Protein AF-A0AAN7SLJ2-F1 (afdb_monomer_lite)

Organism: NCBI:txid1421715

Secondary structure (DSSP, 8-state):
------PPPPPPPHHHHHHHHHHIIIIIHHHHS-----HHHHHHHHHHHHHHHHHHHHH-SS----HHHHHHHHHHHHHHHHHHHHHHHHHHT--SSPPP-----HHHHHHHHHTHHHHPPP--SS-S--------------------------------------------------------------------------------------------------------

InterPro domains:
  IPR028002 Myb/SANT-like DNA-binding domain 5 [PF13873] (8-85)

pLDDT: mean 70.92, std 23.37, range [34.09, 98.06]

Radius of gyration: 39.33 Å; chains: 1; bounding box: 85×56×139 Å

Sequence (232 aa):
MMENSKIREKNFSENEKNVLFDLVTSKYSDIIDNKKTDGVTLAKKKLAWEEIAVNFNCQNQNGNHSAKQLHDLYDNLKRTARVNLQCDKKNAYKTGGGTFIKKSTPLDQKIVTTLKPQFTPLPNRYDSSTSYIDPQPSCSSKHTPTACNMVTNTVLTYDVVPSGDLQLVTPDSPLFTEDFPEFVETEVEEVISANTDISELSQSQPGAKGMKRKIVGSNSQPAKKTVRANLQ

Structure (mmCIF, N/CA/C/O backbone):
data_AF-A0AAN7SLJ2-F1
#
_entry.id   AF-A0AAN7SLJ2-F1
#
loop_
_atom_site.group_PDB
_atom_site.id
_atom_site.type_symbol
_atom_site.label_atom_id
_atom_site.label_alt_id
_atom_site.label_comp_id
_atom_site.label_asym_id
_atom_site.label_entity_id
_atom_site.label_seq_id
_atom_site.pdbx_PDB_ins_code
_atom_site.Cartn_x
_atom_site.Cartn_y
_atom_site.Cartn_z
_atom_site.occupancy
_atom_site.B_iso_or_equiv
_atom_site.auth_seq_id
_atom_site.auth_comp_id
_atom_site.auth_asym_id
_atom_site.auth_atom_id
_atom_site.pdbx_PDB_model_num
ATOM 1 N N . MET A 1 1 ? -6.959 36.826 12.635 1.00 55.97 1 MET A N 1
ATOM 2 C CA . MET A 1 1 ? -6.785 35.689 11.710 1.00 55.97 1 MET A CA 1
ATOM 3 C C . MET A 1 1 ? -5.703 34.808 12.307 1.00 55.97 1 MET A C 1
ATOM 5 O O . MET A 1 1 ? -4.591 35.290 12.460 1.00 55.97 1 MET A O 1
ATOM 9 N N . MET A 1 2 ? -6.043 33.606 12.774 1.00 63.66 2 MET A N 1
ATOM 10 C CA . MET A 1 2 ? -5.047 32.663 13.294 1.00 63.66 2 MET A CA 1
ATOM 11 C C . MET A 1 2 ? -4.389 31.989 12.087 1.00 63.66 2 MET A C 1
ATOM 13 O O . MET A 1 2 ? -5.083 31.373 11.280 1.00 63.66 2 MET A O 1
ATOM 17 N N . GLU A 1 3 ? -3.076 32.128 11.930 1.00 64.44 3 GLU A N 1
ATOM 18 C CA . GLU A 1 3 ? -2.339 31.363 10.928 1.00 64.44 3 GLU A CA 1
ATOM 19 C C . GLU A 1 3 ? -2.302 29.888 11.344 1.00 64.44 3 GLU A C 1
ATOM 21 O O . GLU A 1 3 ? -1.546 29.491 12.231 1.00 64.44 3 GLU A O 1
ATOM 26 N N . ASN A 1 4 ? -3.105 29.054 10.680 1.00 66.81 4 ASN A N 1
ATOM 27 C CA . ASN A 1 4 ? -2.980 27.601 10.756 1.00 66.81 4 ASN A CA 1
ATOM 28 C C . ASN A 1 4 ? -1.750 27.162 9.952 1.00 66.81 4 ASN A C 1
ATOM 30 O O . ASN A 1 4 ? -1.855 26.638 8.842 1.00 66.81 4 ASN A O 1
ATOM 34 N N . SER A 1 5 ? -0.562 27.379 10.514 1.00 65.56 5 SER A N 1
ATOM 35 C CA . SER A 1 5 ? 0.666 26.786 9.991 1.00 65.56 5 SER A CA 1
ATOM 36 C C . SER A 1 5 ? 0.575 25.267 10.141 1.00 65.56 5 SER A C 1
ATOM 38 O O . SER A 1 5 ? 0.757 24.721 11.228 1.00 65.56 5 SER A O 1
ATOM 40 N N . LYS A 1 6 ? 0.234 24.575 9.047 1.00 73.00 6 LYS A N 1
ATOM 41 C CA . LYS A 1 6 ? 0.091 23.116 9.012 1.00 73.00 6 LYS A CA 1
ATOM 42 C C . LYS A 1 6 ? 1.453 22.482 9.304 1.00 73.00 6 LYS A C 1
ATOM 44 O O . LYS A 1 6 ? 2.352 22.500 8.463 1.00 73.00 6 LYS A O 1
ATOM 49 N N . ILE A 1 7 ? 1.617 21.962 10.518 1.00 77.69 7 ILE A N 1
ATOM 50 C CA . ILE A 1 7 ? 2.836 21.269 10.937 1.00 77.69 7 ILE A CA 1
ATOM 51 C C . ILE A 1 7 ? 3.007 20.049 10.031 1.00 77.69 7 ILE A C 1
ATOM 53 O O . ILE A 1 7 ? 2.082 19.255 9.862 1.00 77.69 7 ILE A O 1
ATOM 57 N N . ARG A 1 8 ? 4.184 19.919 9.413 1.00 78.06 8 ARG A N 1
ATOM 58 C CA . ARG A 1 8 ? 4.499 18.750 8.589 1.00 78.06 8 ARG A CA 1
ATOM 59 C C . ARG A 1 8 ? 4.575 17.521 9.483 1.00 78.06 8 ARG A C 1
ATOM 61 O O . ARG A 1 8 ? 5.320 17.501 10.461 1.00 78.06 8 ARG A O 1
ATOM 68 N N . GLU A 1 9 ? 3.812 16.503 9.122 1.00 76.50 9 GLU A N 1
ATOM 69 C CA . GLU A 1 9 ? 3.859 15.208 9.785 1.00 76.50 9 GLU A CA 1
ATOM 70 C C . GLU A 1 9 ? 5.198 14.514 9.513 1.00 76.50 9 GLU A C 1
ATOM 72 O O . GLU A 1 9 ? 5.891 14.796 8.528 1.00 76.50 9 GLU A O 1
ATOM 77 N N . LYS A 1 10 ? 5.587 13.612 10.416 1.00 83.06 10 LYS A N 1
ATOM 78 C CA . LYS A 1 10 ? 6.818 12.835 10.261 1.00 83.06 10 LYS A CA 1
ATOM 79 C C . LYS A 1 10 ? 6.672 11.867 9.086 1.00 83.06 10 LYS A C 1
ATOM 81 O O . LYS A 1 10 ? 5.619 11.268 8.889 1.00 83.06 10 LYS A O 1
ATOM 86 N N . ASN A 1 11 ? 7.752 11.694 8.327 1.00 90.00 11 ASN A N 1
ATOM 87 C CA . ASN A 1 11 ? 7.799 10.696 7.262 1.00 90.00 11 ASN A CA 1
ATOM 88 C C . ASN A 1 11 ? 7.777 9.278 7.843 1.00 90.00 11 ASN A C 1
ATOM 90 O O . ASN A 1 11 ? 8.400 9.024 8.873 1.00 90.00 11 ASN A O 1
ATOM 94 N N . PHE A 1 12 ? 7.149 8.356 7.114 1.00 92.50 12 PHE A N 1
ATOM 95 C CA . PHE A 1 12 ? 7.149 6.937 7.455 1.00 92.50 12 PHE A CA 1
ATOM 96 C C . PHE A 1 12 ? 8.523 6.292 7.241 1.00 92.50 12 PHE A C 1
ATOM 98 O O . PHE A 1 12 ? 9.108 6.363 6.152 1.00 92.50 12 PHE A O 1
ATOM 105 N N . SER A 1 13 ? 8.994 5.605 8.273 1.00 93.56 13 SER A N 1
ATOM 106 C CA . SER A 1 13 ? 10.173 4.748 8.289 1.00 93.56 13 SER A CA 1
ATOM 107 C C . SER A 1 13 ? 9.994 3.512 7.402 1.00 93.56 13 SER A C 1
ATOM 109 O O . SER A 1 13 ? 8.883 3.060 7.123 1.00 93.56 13 SER A O 1
ATOM 111 N N . GLU A 1 14 ? 11.110 2.918 6.975 1.00 93.12 14 GLU A N 1
ATOM 112 C CA . GLU A 1 14 ? 11.125 1.642 6.248 1.00 93.12 14 GLU A CA 1
ATOM 113 C C . GLU A 1 14 ? 10.420 0.538 7.054 1.00 93.12 14 GLU A C 1
ATOM 115 O O . GLU A 1 14 ? 9.633 -0.231 6.506 1.00 93.12 14 GLU A O 1
ATOM 120 N N . ASN A 1 15 ? 10.652 0.483 8.371 1.00 93.50 15 ASN A N 1
ATOM 121 C CA . ASN A 1 15 ? 10.035 -0.525 9.234 1.00 93.50 15 ASN A CA 1
ATOM 122 C C . ASN A 1 15 ? 8.509 -0.359 9.297 1.00 93.50 15 ASN A C 1
ATOM 124 O O . ASN A 1 15 ? 7.778 -1.328 9.133 1.00 93.50 15 ASN A O 1
ATOM 128 N N . GLU A 1 16 ? 8.028 0.877 9.447 1.00 95.19 16 GLU A N 1
ATOM 129 C CA . GLU A 1 16 ? 6.594 1.196 9.460 1.00 95.19 16 GLU A CA 1
ATOM 130 C C . GLU A 1 16 ? 5.909 0.748 8.163 1.00 95.19 16 GLU A C 1
ATOM 132 O O . GLU A 1 16 ? 4.849 0.126 8.198 1.00 95.19 16 GLU A O 1
ATOM 137 N N . LYS A 1 17 ? 6.554 0.977 7.012 1.00 96.00 17 LYS A N 1
ATOM 138 C CA . LYS A 1 17 ? 6.053 0.516 5.709 1.00 96.00 17 LYS A CA 1
ATOM 139 C C . LYS A 1 17 ? 5.941 -1.009 5.634 1.00 96.00 17 LYS A C 1
ATOM 141 O O . LYS A 1 17 ? 4.949 -1.515 5.112 1.00 96.00 17 LYS A O 1
ATOM 146 N N . ASN A 1 18 ? 6.937 -1.733 6.151 1.00 96.12 18 ASN A N 1
ATOM 147 C CA . ASN A 1 18 ? 6.926 -3.199 6.180 1.00 96.12 18 ASN A CA 1
ATOM 148 C C . ASN A 1 18 ? 5.823 -3.735 7.102 1.00 96.12 18 ASN A C 1
ATOM 150 O O . ASN A 1 18 ? 5.050 -4.594 6.684 1.00 96.12 18 ASN A O 1
ATOM 154 N N . VAL A 1 19 ? 5.710 -3.192 8.318 1.00 95.81 19 VAL A N 1
ATOM 155 C CA . VAL A 1 19 ? 4.678 -3.583 9.291 1.00 95.81 19 VAL A CA 1
ATOM 156 C C . VAL A 1 19 ? 3.283 -3.354 8.719 1.00 95.81 19 VAL A C 1
ATOM 158 O O . VAL A 1 19 ? 2.449 -4.255 8.776 1.00 95.81 19 VAL A O 1
ATOM 161 N N . LEU A 1 20 ? 3.038 -2.189 8.108 1.00 96.69 20 LEU A N 1
ATOM 162 C CA . LEU A 1 20 ? 1.755 -1.904 7.471 1.00 96.69 20 LEU A CA 1
ATOM 163 C C . LEU A 1 20 ? 1.449 -2.918 6.363 1.00 96.69 20 LEU A C 1
ATOM 165 O O . LEU A 1 20 ? 0.356 -3.482 6.327 1.00 96.69 20 LEU A O 1
ATOM 169 N N . PHE A 1 21 ? 2.405 -3.159 5.464 1.00 97.12 21 PHE A N 1
ATOM 170 C CA . PHE A 1 21 ? 2.200 -4.075 4.346 1.00 97.12 21 PHE A CA 1
ATOM 171 C C . PHE A 1 21 ? 1.884 -5.504 4.816 1.00 97.12 21 PHE A C 1
ATOM 173 O O . PHE A 1 21 ? 0.981 -6.150 4.277 1.00 97.12 21 PHE A O 1
ATOM 180 N N . ASP A 1 22 ? 2.584 -5.977 5.845 1.00 96.06 22 ASP A N 1
ATOM 181 C CA . ASP A 1 22 ? 2.404 -7.321 6.393 1.00 96.06 22 ASP A CA 1
ATOM 182 C C . ASP A 1 22 ? 1.080 -7.464 7.134 1.00 96.06 22 ASP A C 1
ATOM 184 O O . ASP A 1 22 ? 0.385 -8.472 6.985 1.00 96.06 22 ASP A O 1
ATOM 188 N N . LEU A 1 23 ? 0.680 -6.437 7.878 1.00 96.19 23 LEU A N 1
ATOM 189 C CA . LEU A 1 23 ? -0.596 -6.405 8.577 1.00 96.19 23 LEU A CA 1
ATOM 190 C C . LEU A 1 23 ? -1.777 -6.439 7.596 1.00 96.19 23 LEU A C 1
ATOM 192 O O . LEU A 1 23 ? -2.705 -7.226 7.784 1.00 96.19 23 LEU A O 1
ATOM 196 N N . VAL A 1 24 ? -1.718 -5.652 6.516 1.00 96.62 24 VAL A N 1
ATOM 197 C CA . VAL A 1 24 ? -2.758 -5.653 5.473 1.00 96.62 24 VAL A CA 1
ATOM 198 C C . VAL A 1 24 ? -2.812 -7.005 4.763 1.00 96.62 24 VAL A C 1
ATOM 200 O O . VAL A 1 24 ? -3.883 -7.595 4.646 1.00 96.62 24 VAL A O 1
ATOM 203 N N . THR A 1 25 ? -1.662 -7.528 4.336 1.00 94.81 25 THR A N 1
ATOM 204 C CA . THR A 1 25 ? -1.588 -8.779 3.564 1.00 94.81 25 THR A CA 1
ATOM 205 C C . THR A 1 25 ? -2.018 -9.999 4.381 1.00 94.81 25 THR A C 1
ATOM 207 O O . THR A 1 25 ? -2.619 -10.916 3.834 1.00 94.81 25 THR A O 1
ATOM 210 N N . SER A 1 26 ? -1.711 -10.035 5.680 1.00 94.31 26 SER A N 1
ATOM 211 C CA . SER A 1 26 ? -1.980 -11.208 6.524 1.00 94.31 26 SER A CA 1
ATOM 212 C C . SER A 1 26 ? -3.434 -11.334 6.975 1.00 94.31 26 SER A C 1
ATOM 214 O O . SER A 1 26 ? -3.908 -12.454 7.149 1.00 94.31 26 SER A O 1
ATOM 216 N N . LYS A 1 27 ? -4.132 -10.212 7.196 1.00 94.50 27 LYS A N 1
ATOM 217 C CA . LYS A 1 27 ? -5.474 -10.211 7.804 1.00 94.50 27 LYS A CA 1
ATOM 218 C C . LYS A 1 27 ? -6.570 -9.608 6.932 1.00 94.50 27 LYS A C 1
ATOM 220 O O . LYS A 1 27 ? -7.723 -9.997 7.073 1.00 94.50 27 LYS A O 1
ATOM 225 N N . TYR A 1 28 ? -6.234 -8.655 6.064 1.00 95.56 28 TYR A N 1
ATOM 226 C CA . TYR A 1 28 ? -7.220 -7.782 5.420 1.00 95.56 28 TYR A CA 1
ATOM 227 C C . TYR A 1 28 ? -7.181 -7.823 3.884 1.00 95.56 28 TYR A C 1
ATOM 229 O O . TYR A 1 28 ? -7.907 -7.056 3.246 1.00 95.56 28 TYR A O 1
ATOM 237 N N . SER A 1 29 ? -6.389 -8.718 3.277 1.00 92.94 29 SER A N 1
ATOM 238 C CA . SER A 1 29 ? -6.203 -8.805 1.818 1.00 92.94 29 SER A CA 1
ATOM 239 C C . SER A 1 29 ? -7.528 -8.889 1.061 1.00 92.94 29 SER A C 1
ATOM 241 O O . SER A 1 29 ? -7.772 -8.109 0.145 1.00 92.94 29 SER A O 1
ATOM 243 N N . ASP A 1 30 ? -8.428 -9.771 1.496 1.00 92.62 30 ASP A N 1
ATOM 244 C CA . ASP A 1 30 ? -9.686 -10.052 0.796 1.00 92.62 30 ASP A CA 1
ATOM 245 C C . ASP A 1 30 ? -10.675 -8.882 0.835 1.00 92.62 30 ASP A C 1
ATOM 247 O O . ASP A 1 30 ? -11.535 -8.752 -0.037 1.00 92.62 30 ASP A O 1
ATOM 251 N N . ILE A 1 31 ? -10.568 -8.022 1.851 1.00 95.44 31 ILE A N 1
ATOM 252 C CA . ILE A 1 31 ? -11.465 -6.880 2.045 1.00 95.44 31 ILE A CA 1
ATOM 253 C C . ILE A 1 31 ? -10.913 -5.656 1.313 1.00 95.44 31 ILE 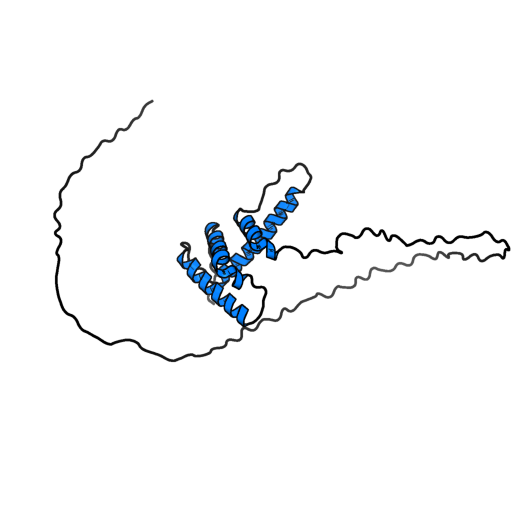A C 1
ATOM 255 O O . ILE A 1 31 ? -11.649 -4.994 0.575 1.00 95.44 31 ILE A O 1
ATOM 259 N N . ILE A 1 32 ? -9.624 -5.361 1.502 1.00 94.88 32 ILE A N 1
ATOM 260 C CA . ILE A 1 32 ? -8.976 -4.158 0.971 1.00 94.88 32 ILE A CA 1
ATOM 261 C C . ILE A 1 32 ? -8.774 -4.252 -0.541 1.00 94.88 32 ILE A C 1
ATOM 263 O O . ILE A 1 32 ? -9.113 -3.307 -1.256 1.00 94.88 32 ILE A O 1
ATOM 267 N N . ASP A 1 33 ? -8.308 -5.396 -1.044 1.00 90.88 33 ASP A N 1
ATOM 268 C CA . ASP A 1 33 ? -8.007 -5.569 -2.471 1.00 90.88 33 ASP A CA 1
ATOM 269 C C . ASP A 1 33 ? -9.234 -5.953 -3.310 1.00 90.88 33 ASP A C 1
ATOM 271 O O . ASP A 1 33 ? -9.151 -6.128 -4.531 1.00 90.88 33 ASP A O 1
ATOM 275 N N . ASN A 1 34 ? -10.404 -6.046 -2.680 1.00 92.69 34 ASN A N 1
ATOM 276 C CA . ASN A 1 34 ? -11.651 -6.275 -3.385 1.00 92.69 34 ASN A CA 1
ATOM 277 C C . ASN A 1 34 ? -11.931 -5.130 -4.371 1.00 92.69 34 ASN A C 1
ATOM 279 O O . ASN A 1 34 ? -11.987 -3.964 -3.987 1.00 92.69 34 ASN A O 1
ATOM 283 N N . LYS A 1 35 ? -12.176 -5.447 -5.643 1.00 90.25 35 LYS A N 1
ATOM 284 C CA . LYS A 1 35 ? -12.462 -4.448 -6.688 1.00 90.25 35 LYS A CA 1
ATOM 285 C C . LYS A 1 35 ? -13.910 -3.949 -6.700 1.00 90.25 35 LYS A C 1
ATOM 287 O O . LYS A 1 35 ? -14.216 -3.032 -7.454 1.00 90.25 35 LYS A O 1
ATOM 292 N N . LYS A 1 36 ? -14.797 -4.532 -5.887 1.00 92.75 36 LYS A N 1
ATOM 293 C CA . LYS A 1 36 ? -16.194 -4.091 -5.774 1.00 92.75 36 LYS A CA 1
ATOM 294 C C . LYS A 1 36 ? -16.295 -2.678 -5.188 1.00 92.75 36 LYS A C 1
ATOM 296 O O . LYS A 1 36 ? -15.504 -2.291 -4.319 1.00 92.75 36 LYS A O 1
ATOM 301 N N . THR A 1 37 ? -17.294 -1.944 -5.673 1.00 93.25 37 THR A N 1
ATOM 302 C CA . THR A 1 37 ? -17.594 -0.543 -5.329 1.00 93.25 37 THR A CA 1
ATOM 303 C C . THR A 1 37 ? -18.973 -0.380 -4.683 1.00 93.25 37 THR A C 1
ATOM 305 O O . THR A 1 37 ? -19.508 0.722 -4.632 1.00 93.25 37 THR A O 1
ATOM 308 N N . ASP A 1 38 ? -19.561 -1.464 -4.175 1.00 95.81 38 ASP A N 1
ATOM 309 C CA . ASP A 1 38 ? -20.869 -1.437 -3.515 1.00 95.81 38 ASP A CA 1
ATOM 310 C C . ASP A 1 38 ? -20.776 -0.677 -2.182 1.00 95.81 38 ASP A C 1
ATOM 312 O O . ASP A 1 38 ? -19.786 -0.833 -1.458 1.00 95.81 38 ASP A O 1
ATOM 316 N N . GLY A 1 39 ? -21.821 0.058 -1.787 1.00 96.25 39 GLY A N 1
ATOM 317 C CA . GLY A 1 39 ? -21.824 0.831 -0.532 1.00 96.25 39 GLY A CA 1
ATOM 318 C C . GLY A 1 39 ? -21.485 -0.009 0.708 1.00 96.25 39 GLY A C 1
ATOM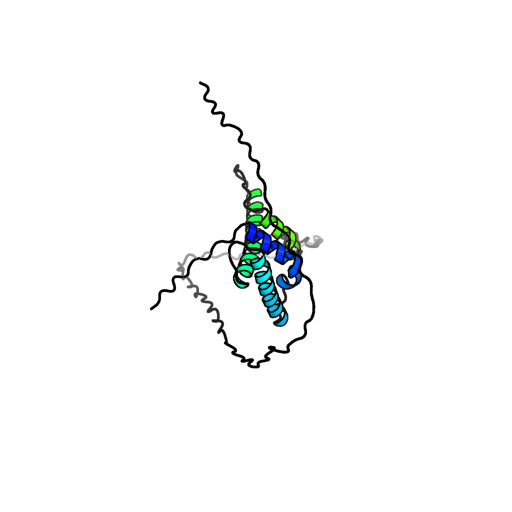 319 O O . GLY A 1 39 ? -20.689 0.404 1.550 1.00 96.25 39 GLY A O 1
ATOM 320 N N . VAL A 1 40 ? -21.976 -1.252 0.767 1.00 95.75 40 VAL A N 1
ATOM 321 C CA . VAL A 1 40 ? -21.640 -2.210 1.838 1.00 95.75 40 VAL A CA 1
ATOM 322 C C . VAL A 1 40 ? -20.151 -2.571 1.827 1.00 95.75 40 VAL A C 1
ATOM 324 O O . VAL A 1 40 ? -19.527 -2.676 2.881 1.00 95.75 40 VAL A O 1
ATOM 327 N N . THR A 1 41 ? -19.556 -2.766 0.647 1.00 95.81 41 THR A N 1
ATOM 328 C CA . THR A 1 41 ? -18.123 -3.083 0.533 1.00 95.81 41 THR A CA 1
ATOM 329 C C . THR A 1 41 ? -17.248 -1.889 0.890 1.00 95.81 41 THR A C 1
ATOM 331 O O . THR A 1 41 ? -16.214 -2.070 1.529 1.00 95.81 41 THR A O 1
ATOM 334 N N . LEU A 1 42 ? -17.684 -0.672 0.558 1.00 96.06 42 LEU A N 1
ATOM 335 C CA . LEU A 1 42 ? -16.987 0.552 0.928 1.00 96.06 42 LEU A CA 1
ATOM 336 C C . LEU A 1 42 ? -17.009 0.771 2.445 1.00 96.06 42 LEU A C 1
ATOM 338 O O . LEU A 1 42 ? -15.961 1.025 3.037 1.00 96.06 42 LEU A O 1
ATOM 342 N N . ALA A 1 43 ? -18.165 0.582 3.089 1.00 96.31 43 ALA A N 1
ATOM 343 C CA . ALA A 1 43 ? -18.280 0.647 4.545 1.00 96.31 43 ALA A CA 1
ATOM 344 C C . ALA A 1 43 ? -17.377 -0.391 5.234 1.00 96.31 43 ALA A C 1
ATOM 346 O O . ALA A 1 43 ? -16.650 -0.056 6.167 1.00 96.31 43 ALA A O 1
ATOM 347 N N . LYS A 1 44 ? -17.337 -1.631 4.724 1.00 96.56 44 LYS A N 1
ATOM 348 C CA . LYS A 1 44 ? -16.433 -2.679 5.231 1.00 96.56 44 LYS A CA 1
ATOM 349 C C . LYS A 1 44 ? -14.957 -2.315 5.078 1.00 96.56 44 LYS A C 1
ATOM 351 O O . LYS A 1 44 ? -14.188 -2.535 6.006 1.00 96.56 44 LYS A O 1
ATOM 356 N N . LYS A 1 45 ? -14.557 -1.740 3.939 1.00 96.88 45 LYS A N 1
ATOM 357 C CA . LYS A 1 45 ? -13.184 -1.250 3.732 1.00 96.88 45 LYS A CA 1
ATOM 358 C C . LYS A 1 45 ? -12.836 -0.132 4.708 1.00 96.88 45 LYS A C 1
ATOM 360 O O . LYS A 1 45 ? -11.749 -0.156 5.271 1.00 96.88 45 LYS A O 1
ATOM 365 N N . LYS A 1 46 ? -13.753 0.815 4.935 1.00 97.12 46 LYS A N 1
ATOM 366 C CA . LYS A 1 46 ? -13.563 1.893 5.915 1.00 97.12 46 LYS A CA 1
ATOM 367 C C . LYS A 1 46 ? -13.323 1.318 7.313 1.00 97.12 46 LYS A C 1
ATOM 369 O O . LYS A 1 46 ? -12.315 1.646 7.923 1.00 97.12 46 LYS A O 1
ATOM 374 N N . LEU A 1 47 ? -14.181 0.403 7.770 1.00 97.12 47 LEU A N 1
ATOM 375 C CA . LEU A 1 47 ? -14.018 -0.269 9.065 1.00 97.12 47 LEU A CA 1
ATOM 376 C C . LEU A 1 47 ? -12.698 -1.048 9.157 1.00 97.12 47 LEU A C 1
ATOM 378 O O . LEU A 1 47 ? -11.995 -0.935 10.155 1.00 97.12 47 LEU A O 1
ATOM 382 N N . ALA A 1 48 ? -12.322 -1.774 8.102 1.00 97.75 48 ALA A N 1
ATOM 383 C CA . ALA A 1 48 ? -11.049 -2.488 8.061 1.00 97.75 48 ALA A CA 1
ATOM 384 C C . ALA A 1 48 ? -9.852 -1.538 8.228 1.00 97.75 48 ALA A C 1
ATOM 386 O O . ALA A 1 48 ? -8.917 -1.860 8.955 1.00 97.75 48 ALA A O 1
ATOM 387 N N . TRP A 1 49 ? -9.881 -0.353 7.612 1.00 98.06 49 TRP A N 1
ATOM 388 C CA . TRP A 1 49 ? -8.822 0.643 7.789 1.00 98.06 49 TRP A CA 1
ATOM 389 C C . TRP A 1 49 ? -8.754 1.225 9.200 1.00 98.06 49 TRP A C 1
ATOM 391 O O . TRP A 1 49 ? -7.650 1.475 9.683 1.00 98.06 49 TRP A O 1
ATOM 401 N N . GLU A 1 50 ? -9.889 1.394 9.879 1.00 98.00 50 GLU A N 1
ATOM 402 C CA . GLU A 1 50 ? -9.901 1.796 11.291 1.00 98.00 50 GLU A CA 1
ATOM 403 C C . GLU A 1 50 ? -9.269 0.716 12.181 1.00 98.00 50 GLU A C 1
ATOM 405 O O . GLU A 1 50 ? -8.406 1.009 13.008 1.00 98.00 50 GLU A O 1
ATOM 410 N N . GLU A 1 51 ? -9.607 -0.559 11.967 1.00 97.56 51 GLU A N 1
ATOM 411 C CA . GLU A 1 51 ? -8.982 -1.662 12.706 1.00 97.56 51 GLU A CA 1
ATOM 412 C C . GLU A 1 51 ? -7.482 -1.789 12.411 1.00 97.56 51 GLU A C 1
ATOM 414 O O . GLU A 1 51 ? -6.680 -2.050 13.314 1.00 97.56 51 GLU A O 1
ATOM 419 N N . ILE A 1 52 ? -7.081 -1.593 11.152 1.00 97.62 52 ILE A N 1
ATOM 420 C CA . ILE A 1 52 ? -5.673 -1.535 10.752 1.00 97.62 52 ILE A CA 1
ATOM 421 C C . ILE A 1 52 ? -4.968 -0.416 11.517 1.00 97.62 52 ILE A C 1
ATOM 423 O O . ILE A 1 52 ? -3.896 -0.658 12.065 1.00 97.62 52 ILE A O 1
ATOM 427 N N . ALA A 1 53 ? -5.569 0.773 11.604 1.00 97.19 53 ALA A N 1
ATOM 428 C CA . ALA A 1 53 ? -4.994 1.900 12.326 1.00 97.19 53 ALA A CA 1
ATOM 429 C C . ALA A 1 53 ? -4.814 1.602 13.814 1.00 97.19 53 ALA A C 1
ATOM 431 O O . ALA A 1 53 ? -3.743 1.866 14.357 1.00 97.19 53 ALA A O 1
ATOM 432 N N . VAL A 1 54 ? -5.805 0.989 14.465 1.00 96.62 54 VAL A N 1
ATOM 433 C CA . VAL A 1 54 ? -5.689 0.570 15.869 1.00 96.62 54 VAL A CA 1
ATOM 434 C C . VAL A 1 54 ? -4.532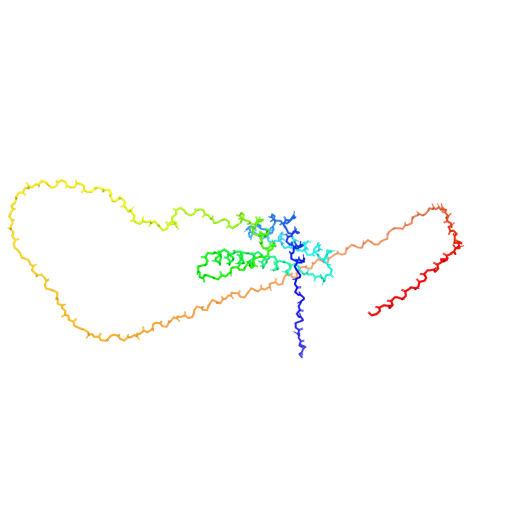 -0.414 16.043 1.00 96.62 54 VAL A C 1
ATOM 436 O O . VAL A 1 54 ? -3.623 -0.161 16.830 1.00 96.62 54 VAL A O 1
ATOM 439 N N . ASN A 1 55 ? -4.511 -1.501 15.267 1.00 95.88 55 ASN A N 1
ATOM 440 C CA . ASN A 1 55 ? -3.474 -2.527 15.388 1.00 95.88 55 ASN A CA 1
ATOM 441 C C . ASN A 1 55 ? -2.071 -1.990 15.063 1.00 95.88 55 ASN A C 1
ATOM 443 O O . ASN A 1 55 ? -1.104 -2.338 15.740 1.00 95.88 55 ASN A O 1
ATOM 447 N N . PHE A 1 56 ? -1.961 -1.140 14.041 1.00 96.62 56 PHE A N 1
ATOM 448 C CA . PHE A 1 56 ? -0.709 -0.508 13.646 1.00 96.62 56 PHE A CA 1
ATOM 449 C C . PHE A 1 56 ? -0.196 0.420 14.747 1.00 96.62 56 PHE A C 1
ATOM 451 O O . PHE A 1 56 ? 0.955 0.307 15.156 1.00 96.62 56 PHE A O 1
ATOM 458 N N . ASN A 1 57 ? -1.058 1.282 15.288 1.00 94.94 57 ASN A N 1
ATOM 459 C CA . ASN A 1 57 ? -0.692 2.222 16.345 1.00 94.94 57 ASN A CA 1
ATOM 460 C C . ASN A 1 57 ? -0.328 1.515 17.657 1.00 94.94 57 ASN A C 1
ATOM 462 O O . ASN A 1 57 ? 0.528 2.006 18.382 1.00 94.94 57 ASN A O 1
ATOM 466 N N . CYS A 1 58 ? -0.912 0.347 17.949 1.00 92.69 58 CYS A N 1
ATOM 467 C CA . CYS A 1 58 ? -0.495 -0.479 19.086 1.00 92.69 58 CYS A CA 1
ATOM 468 C C . CYS A 1 58 ? 0.927 -1.043 18.933 1.00 92.69 58 CYS A C 1
ATOM 470 O O . CYS A 1 58 ? 1.579 -1.330 19.935 1.00 92.69 58 CYS A O 1
ATOM 472 N N . GLN A 1 59 ? 1.398 -1.239 17.699 1.00 90.00 59 GLN A N 1
ATOM 473 C CA . GLN A 1 59 ? 2.746 -1.737 17.406 1.00 90.00 59 GLN A CA 1
ATOM 474 C C . GLN A 1 59 ? 3.747 -0.604 17.153 1.00 90.00 59 GLN A C 1
ATOM 476 O O . GLN A 1 59 ? 4.954 -0.809 17.303 1.00 90.00 59 GLN A O 1
ATOM 481 N N . ASN A 1 60 ? 3.265 0.576 16.755 1.00 89.12 60 ASN A N 1
ATOM 482 C CA . ASN A 1 60 ? 4.117 1.689 16.382 1.00 89.12 60 ASN A CA 1
ATOM 483 C C . ASN A 1 60 ? 4.660 2.433 17.606 1.00 89.12 60 ASN A C 1
ATOM 485 O O . ASN A 1 60 ? 3.946 2.723 18.560 1.00 89.12 60 ASN A O 1
ATOM 489 N N . GLN A 1 61 ? 5.938 2.799 17.544 1.00 84.56 61 GLN A N 1
ATOM 490 C CA . GLN A 1 61 ? 6.615 3.574 18.589 1.00 84.56 61 GLN A CA 1
ATOM 491 C C . GLN A 1 61 ? 6.725 5.061 18.227 1.00 84.56 61 GLN A C 1
ATOM 493 O O . GLN A 1 61 ? 7.031 5.893 19.080 1.00 84.56 61 GLN A O 1
ATOM 498 N N . ASN A 1 62 ? 6.477 5.410 16.963 1.00 83.81 62 ASN A N 1
ATOM 499 C CA . ASN A 1 62 ? 6.807 6.717 16.398 1.00 83.81 62 ASN A CA 1
ATOM 500 C C . ASN A 1 62 ? 5.633 7.710 16.392 1.00 83.81 62 ASN A C 1
ATOM 502 O O . ASN A 1 62 ? 5.801 8.858 15.964 1.00 83.81 62 ASN A O 1
ATOM 506 N N . GLY A 1 63 ? 4.482 7.292 16.921 1.00 85.44 63 GLY A N 1
ATOM 507 C CA . GLY A 1 63 ? 3.259 8.077 17.020 1.00 85.44 63 GLY A CA 1
ATOM 508 C C . GLY A 1 63 ? 2.056 7.364 16.409 1.00 85.44 63 GLY A C 1
ATOM 509 O O . GLY A 1 63 ? 2.165 6.283 15.826 1.00 85.44 63 GLY A O 1
ATOM 510 N N . ASN A 1 64 ? 0.897 7.996 16.563 1.00 91.19 64 ASN A N 1
ATOM 511 C CA . ASN A 1 64 ? -0.367 7.499 16.043 1.00 91.19 64 ASN A CA 1
ATOM 512 C C . ASN A 1 64 ? -0.596 8.011 14.621 1.00 91.19 64 ASN A C 1
ATOM 514 O O . ASN A 1 64 ? -0.404 9.194 14.339 1.00 91.19 64 ASN A O 1
ATOM 518 N N . HIS A 1 65 ? -1.079 7.124 13.761 1.00 93.50 65 HIS A N 1
ATOM 519 C CA . HIS A 1 65 ? -1.506 7.439 12.409 1.00 93.50 65 HIS A CA 1
ATOM 520 C C . HIS A 1 65 ? -3.002 7.182 12.243 1.00 93.50 65 HIS A C 1
ATOM 522 O O . HIS A 1 65 ? -3.555 6.223 12.786 1.00 93.50 65 HIS A O 1
ATOM 528 N N . SER A 1 66 ? -3.656 8.050 11.481 1.00 95.38 66 SER A N 1
ATOM 529 C CA . SER A 1 66 ? -5.046 7.908 11.066 1.00 95.38 66 SER A CA 1
ATOM 530 C C . SER A 1 66 ? -5.185 6.833 9.985 1.00 95.38 66 SER A C 1
ATOM 532 O O . SER A 1 66 ? -4.294 6.652 9.150 1.00 95.38 66 SER A O 1
ATOM 534 N N . ALA A 1 67 ? -6.351 6.185 9.942 1.00 97.12 67 ALA A N 1
ATOM 535 C CA . ALA A 1 67 ? -6.749 5.246 8.897 1.00 97.12 67 ALA A CA 1
ATOM 536 C C . ALA A 1 67 ? -6.495 5.788 7.479 1.00 97.12 67 ALA A C 1
ATOM 538 O O . ALA A 1 67 ? -5.956 5.078 6.630 1.00 97.12 67 ALA A O 1
ATOM 539 N N . LYS A 1 68 ? -6.788 7.075 7.241 1.00 95.88 68 LYS A N 1
ATOM 540 C CA . LYS A 1 68 ? -6.549 7.727 5.945 1.00 95.88 68 LYS A CA 1
ATOM 541 C C . LYS A 1 68 ? -5.064 7.760 5.571 1.00 95.88 68 LYS A C 1
ATOM 543 O O . LYS A 1 68 ? -4.711 7.429 4.447 1.00 95.88 68 LYS A O 1
ATOM 548 N N . GLN A 1 69 ? -4.187 8.106 6.515 1.00 95.25 69 GLN A N 1
ATOM 549 C CA . GLN A 1 69 ? -2.742 8.165 6.265 1.00 95.25 69 GLN A CA 1
ATOM 550 C C . GLN A 1 69 ? -2.175 6.785 5.923 1.00 95.25 69 GLN A C 1
ATOM 552 O O . GLN A 1 69 ? -1.331 6.664 5.037 1.00 95.25 69 GLN A O 1
ATOM 557 N N . LEU A 1 70 ? -2.643 5.741 6.614 1.00 96.88 70 LEU A N 1
ATOM 558 C CA . LEU A 1 70 ? -2.215 4.366 6.360 1.00 96.88 70 LEU A CA 1
ATOM 559 C C . LEU A 1 70 ? -2.740 3.848 5.019 1.00 96.88 70 LEU A C 1
ATOM 561 O O . LEU A 1 70 ? -1.994 3.202 4.283 1.00 96.88 70 LEU A O 1
ATOM 565 N N . HIS A 1 71 ? -3.981 4.181 4.667 1.00 96.94 71 HIS A N 1
ATOM 566 C CA . HIS A 1 71 ? -4.533 3.897 3.346 1.00 96.94 71 HIS A CA 1
ATOM 567 C C . HIS A 1 71 ? -3.692 4.545 2.237 1.00 96.94 71 HIS A C 1
ATOM 569 O O . HIS A 1 71 ? -3.217 3.857 1.330 1.00 96.94 71 HIS A O 1
ATOM 575 N N . ASP A 1 72 ? -3.427 5.849 2.351 1.00 96.38 72 ASP A N 1
ATOM 576 C CA . ASP A 1 72 ? -2.637 6.597 1.372 1.00 96.38 72 ASP A CA 1
ATOM 577 C C . ASP A 1 72 ? -1.204 6.050 1.273 1.00 96.38 72 ASP A C 1
ATOM 579 O O . ASP A 1 72 ? -0.651 5.913 0.177 1.00 96.38 72 ASP A O 1
ATOM 583 N N . LEU A 1 73 ? -0.599 5.677 2.407 1.00 96.38 73 LEU A N 1
ATOM 584 C CA . LEU A 1 73 ? 0.710 5.031 2.438 1.00 96.38 73 LEU A CA 1
ATOM 585 C C . LEU A 1 73 ? 0.695 3.696 1.687 1.00 96.38 73 LEU A C 1
ATOM 587 O O . LEU A 1 73 ? 1.584 3.449 0.873 1.00 96.38 73 LEU A O 1
ATOM 591 N N . TYR A 1 74 ? -0.305 2.849 1.925 1.00 97.31 74 TYR A N 1
ATOM 592 C CA . TYR A 1 74 ? -0.431 1.551 1.266 1.00 97.31 74 TYR A CA 1
ATOM 593 C C . TYR A 1 74 ? -0.613 1.687 -0.253 1.00 97.31 74 TYR A C 1
ATOM 595 O O . TYR A 1 74 ? 0.048 0.995 -1.036 1.00 97.31 74 TYR A O 1
ATOM 603 N N . ASP A 1 75 ? -1.444 2.626 -0.698 1.00 96.19 75 ASP A N 1
ATOM 604 C CA . ASP A 1 75 ? -1.618 2.920 -2.120 1.00 96.19 75 ASP A CA 1
ATOM 605 C C . ASP A 1 75 ? -0.336 3.453 -2.763 1.00 96.19 75 ASP A C 1
ATOM 607 O O . ASP A 1 75 ? 0.040 3.036 -3.869 1.00 96.19 75 ASP A O 1
ATOM 611 N N . ASN A 1 76 ? 0.384 4.317 -2.050 1.00 96.62 76 ASN A N 1
ATOM 612 C CA . ASN A 1 76 ? 1.686 4.808 -2.479 1.00 96.62 76 ASN A CA 1
ATOM 613 C C . ASN A 1 76 ? 2.733 3.695 -2.546 1.00 96.62 76 ASN A C 1
ATOM 615 O O . ASN A 1 76 ? 3.500 3.668 -3.509 1.00 96.62 76 ASN A O 1
ATOM 619 N N . LEU A 1 77 ? 2.741 2.745 -1.607 1.00 96.75 77 LEU A N 1
ATOM 620 C CA . 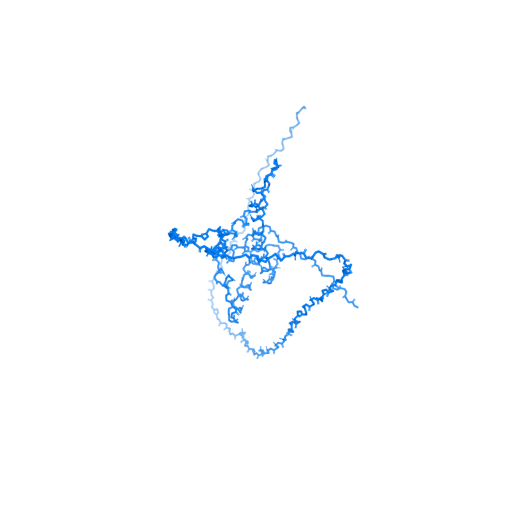LEU A 1 77 ? 3.615 1.570 -1.641 1.00 96.75 77 LEU A CA 1
ATOM 621 C C . LEU A 1 77 ? 3.347 0.720 -2.886 1.00 96.75 77 LEU A C 1
ATOM 623 O O . LEU A 1 77 ? 4.270 0.449 -3.655 1.00 96.75 77 LEU A O 1
ATOM 627 N N . LYS A 1 78 ? 2.080 0.384 -3.162 1.00 95.31 78 LYS A N 1
ATOM 628 C CA . LYS A 1 78 ? 1.692 -0.365 -4.372 1.00 95.31 78 LYS A CA 1
ATOM 629 C C . LYS A 1 78 ? 2.134 0.346 -5.648 1.00 95.31 78 LYS A C 1
ATOM 631 O O . LYS A 1 78 ? 2.673 -0.280 -6.562 1.00 95.31 78 LYS A O 1
ATOM 636 N N . ARG A 1 79 ? 1.892 1.657 -5.735 1.00 95.44 79 ARG A N 1
ATOM 637 C CA . ARG A 1 79 ? 2.262 2.467 -6.903 1.00 95.44 79 ARG A CA 1
ATOM 638 C C . ARG A 1 79 ? 3.778 2.519 -7.084 1.00 95.44 79 ARG A C 1
ATOM 640 O O . ARG A 1 79 ? 4.265 2.220 -8.174 1.00 95.44 79 ARG A O 1
ATOM 647 N N . THR A 1 80 ? 4.505 2.858 -6.026 1.00 95.88 80 THR A N 1
ATOM 648 C CA . THR A 1 80 ? 5.963 3.035 -6.042 1.00 95.88 80 THR A CA 1
ATOM 649 C C . THR A 1 80 ? 6.673 1.732 -6.385 1.00 95.88 80 THR A C 1
ATOM 651 O O . THR A 1 80 ? 7.501 1.720 -7.293 1.00 95.88 80 THR A O 1
ATOM 654 N N . ALA A 1 81 ? 6.263 0.615 -5.779 1.00 95.88 81 ALA A N 1
ATOM 655 C CA . ALA A 1 81 ? 6.823 -0.701 -6.065 1.00 95.88 81 ALA A CA 1
ATOM 656 C C . ALA A 1 81 ? 6.716 -1.071 -7.552 1.00 95.88 81 ALA A C 1
ATOM 658 O O . ALA A 1 81 ? 7.684 -1.526 -8.169 1.00 95.88 81 ALA A O 1
ATOM 659 N N . ARG A 1 82 ? 5.557 -0.805 -8.173 1.00 93.56 82 ARG A N 1
ATOM 660 C CA . ARG A 1 82 ? 5.362 -1.027 -9.614 1.00 93.56 82 ARG A CA 1
ATOM 661 C C . ARG A 1 82 ? 6.267 -0.142 -10.459 1.00 93.56 82 ARG A C 1
ATOM 663 O O . ARG A 1 82 ? 6.814 -0.621 -11.451 1.00 93.56 82 ARG A O 1
ATOM 670 N N . VAL A 1 83 ? 6.385 1.141 -10.125 1.00 94.81 83 VAL A N 1
ATOM 671 C CA . VAL A 1 83 ? 7.204 2.091 -10.892 1.00 94.81 83 VAL A CA 1
ATOM 672 C C . VAL A 1 83 ? 8.682 1.727 -10.788 1.00 94.81 83 VAL A C 1
ATOM 674 O O . VAL A 1 83 ? 9.350 1.633 -11.817 1.00 94.81 83 VAL A O 1
ATOM 677 N N . ASN A 1 84 ? 9.175 1.442 -9.583 1.00 95.88 84 ASN A N 1
ATOM 678 C CA . ASN A 1 84 ? 10.566 1.068 -9.345 1.00 95.88 84 ASN A CA 1
ATOM 679 C C . ASN A 1 84 ? 10.935 -0.208 -10.100 1.00 95.88 84 ASN A C 1
ATOM 681 O O . ASN A 1 84 ? 11.922 -0.226 -10.833 1.00 95.88 84 ASN A O 1
ATOM 685 N N . LEU A 1 85 ? 10.100 -1.248 -10.017 1.00 93.75 85 LEU A N 1
ATOM 686 C CA . LEU A 1 85 ? 10.375 -2.508 -10.704 1.00 93.75 85 LEU A CA 1
ATOM 687 C C . LEU A 1 85 ? 10.300 -2.372 -12.234 1.00 93.75 85 LEU A C 1
ATOM 689 O O . LEU A 1 85 ? 11.078 -2.995 -12.952 1.00 93.75 85 LEU A O 1
ATOM 693 N N . GLN A 1 86 ? 9.387 -1.549 -12.758 1.00 92.31 86 GLN A N 1
ATOM 694 C CA . GLN A 1 86 ? 9.343 -1.241 -14.191 1.00 92.31 86 GLN A CA 1
ATOM 695 C C . GLN A 1 86 ? 10.560 -0.430 -14.640 1.00 92.31 86 GLN A C 1
ATOM 697 O O . GLN A 1 86 ? 11.091 -0.684 -15.718 1.00 92.31 86 GLN A O 1
ATOM 702 N N . CYS A 1 87 ? 11.009 0.528 -13.829 1.00 93.75 87 CYS A N 1
ATOM 703 C CA . CYS A 1 87 ? 12.221 1.297 -14.088 1.00 93.75 87 CYS A CA 1
ATOM 704 C C . CYS A 1 87 ? 13.436 0.367 -14.148 1.00 93.75 87 CYS A C 1
ATOM 706 O O . CYS A 1 87 ? 14.195 0.428 -15.111 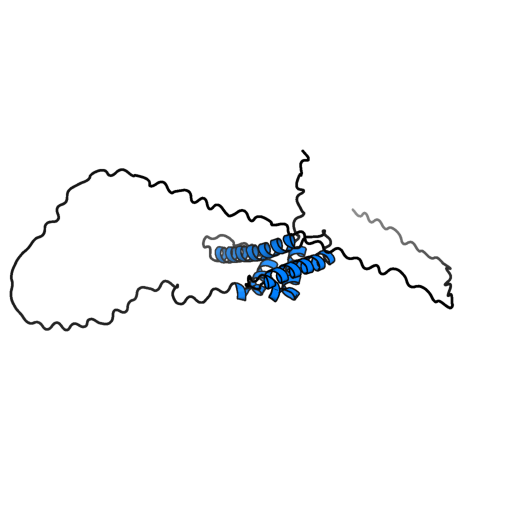1.00 93.75 87 CYS A O 1
ATOM 708 N N . ASP A 1 88 ? 13.561 -0.547 -13.185 1.00 94.81 88 ASP A N 1
ATOM 709 C CA . ASP A 1 88 ? 14.633 -1.540 -13.135 1.00 94.81 88 ASP A CA 1
ATOM 710 C C . ASP A 1 88 ? 14.626 -2.456 -14.355 1.00 94.81 88 ASP A C 1
ATOM 712 O O . ASP A 1 88 ? 15.657 -2.615 -15.002 1.00 94.81 88 ASP A O 1
ATOM 716 N N . LYS A 1 89 ? 13.456 -2.986 -14.734 1.00 92.62 89 LYS A N 1
ATOM 717 C CA . LYS A 1 89 ? 13.309 -3.781 -15.960 1.00 92.62 89 LYS A CA 1
ATOM 718 C C . LYS A 1 89 ? 13.751 -2.991 -17.189 1.00 92.62 89 LYS A C 1
ATOM 720 O O . LYS A 1 89 ? 14.564 -3.480 -17.958 1.00 92.62 89 LYS A O 1
ATOM 725 N N . LYS A 1 90 ? 13.251 -1.764 -17.367 1.00 92.38 90 LYS A N 1
ATOM 726 C CA . LYS A 1 90 ? 13.607 -0.914 -18.515 1.00 92.38 90 LYS A CA 1
ATOM 727 C C . LYS A 1 90 ? 15.103 -0.612 -18.552 1.00 92.38 90 LYS A C 1
ATOM 729 O O . LYS A 1 90 ? 15.706 -0.691 -19.613 1.00 92.38 90 LYS A O 1
ATOM 734 N N . ASN A 1 91 ? 15.698 -0.268 -17.412 1.00 92.06 91 ASN A N 1
ATOM 735 C CA . ASN A 1 91 ? 17.116 0.069 -17.327 1.00 92.06 91 ASN A CA 1
ATOM 736 C C . ASN A 1 91 ? 18.021 -1.148 -17.551 1.00 92.06 91 ASN A C 1
ATOM 738 O O . ASN A 1 91 ? 19.085 -0.980 -18.132 1.00 92.06 91 ASN A O 1
ATOM 742 N N . ALA A 1 92 ? 17.590 -2.351 -17.161 1.00 91.38 92 ALA A N 1
ATOM 743 C CA . ALA A 1 92 ? 18.324 -3.585 -17.433 1.00 91.38 92 ALA A CA 1
ATOM 744 C C . ALA A 1 92 ? 18.461 -3.890 -18.939 1.00 91.38 92 ALA A C 1
ATOM 746 O O . ALA A 1 92 ? 19.433 -4.520 -19.338 1.00 91.38 92 ALA A O 1
ATOM 747 N N . TYR A 1 93 ? 17.525 -3.421 -19.773 1.00 90.38 93 TYR A N 1
ATOM 748 C CA . TYR A 1 93 ? 17.570 -3.584 -21.234 1.00 90.38 93 TYR A CA 1
ATOM 749 C C . TYR A 1 93 ? 18.185 -2.388 -21.978 1.00 90.38 93 TYR A C 1
ATOM 751 O O . TYR A 1 93 ? 18.225 -2.389 -23.207 1.00 90.38 93 TYR A O 1
ATOM 759 N N . LYS A 1 94 ? 18.653 -1.347 -21.275 1.00 90.69 94 LYS A N 1
ATOM 760 C CA . LYS A 1 94 ? 19.315 -0.213 -21.932 1.00 90.69 94 LYS A CA 1
ATOM 761 C C . LYS A 1 94 ? 20.709 -0.619 -22.399 1.00 90.69 94 LYS A C 1
ATOM 763 O O . LYS A 1 94 ? 21.519 -1.115 -21.624 1.00 90.69 94 LYS A O 1
ATOM 768 N N . THR A 1 95 ? 21.004 -0.340 -23.660 1.00 87.12 95 THR A N 1
ATOM 769 C CA . THR A 1 95 ? 22.324 -0.534 -24.267 1.00 87.12 95 THR A CA 1
ATOM 770 C C . THR A 1 95 ? 23.102 0.781 -24.244 1.00 87.12 95 THR A C 1
ATOM 772 O O . THR A 1 95 ? 22.529 1.829 -24.533 1.00 87.12 95 THR A O 1
ATOM 775 N N . GLY A 1 96 ? 24.394 0.751 -23.906 1.00 90.31 96 GLY A N 1
ATOM 776 C CA . GLY A 1 96 ? 25.225 1.968 -23.890 1.00 90.31 96 GLY A CA 1
ATOM 777 C C . GLY A 1 96 ? 26.423 1.961 -22.937 1.00 90.31 96 GLY A C 1
ATOM 778 O O . GLY A 1 96 ? 26.845 3.025 -22.505 1.00 90.31 96 GLY A O 1
ATOM 779 N N . GLY A 1 97 ? 26.943 0.789 -22.551 1.00 89.56 97 GLY A N 1
ATOM 780 C CA . GLY A 1 97 ? 28.172 0.663 -21.748 1.00 89.56 97 GLY A CA 1
ATOM 781 C C . GLY A 1 97 ? 28.101 1.136 -20.286 1.00 89.56 97 GLY A C 1
ATOM 782 O O . GLY A 1 97 ? 29.083 0.990 -19.565 1.00 89.56 97 GLY A O 1
ATOM 783 N N . GLY A 1 98 ? 26.973 1.684 -19.825 1.00 89.00 98 GLY A N 1
ATOM 784 C CA . GLY A 1 98 ? 26.776 2.103 -18.433 1.00 89.00 98 GLY A CA 1
ATOM 785 C C . GLY A 1 98 ? 26.452 0.945 -17.482 1.00 89.00 98 GLY A C 1
ATOM 786 O O . GLY A 1 98 ? 25.917 -0.086 -17.891 1.00 89.00 98 GLY A O 1
ATOM 787 N N . THR A 1 99 ? 26.736 1.127 -16.191 1.00 86.75 99 THR A N 1
ATOM 788 C CA . THR A 1 99 ? 26.356 0.179 -15.134 1.00 86.75 99 THR A CA 1
ATOM 789 C C . THR A 1 99 ? 24.917 0.421 -14.671 1.00 86.75 99 THR A C 1
ATOM 791 O O . THR A 1 99 ? 24.482 1.556 -14.471 1.00 86.75 99 THR A O 1
ATOM 794 N N . PHE A 1 100 ? 24.148 -0.656 -14.497 1.00 91.31 100 PHE A N 1
ATOM 795 C CA . PHE A 1 100 ? 22.786 -0.588 -13.967 1.00 91.31 100 PHE A CA 1
ATOM 796 C C . PHE A 1 100 ? 22.795 -0.683 -12.436 1.00 91.31 100 PHE A C 1
ATOM 798 O O . PHE A 1 100 ? 23.317 -1.643 -11.872 1.00 91.31 100 PHE A O 1
ATOM 805 N N . ILE A 1 101 ? 22.162 0.289 -11.772 1.00 90.94 101 ILE A N 1
ATOM 806 C CA . ILE A 1 101 ? 21.898 0.262 -10.329 1.00 90.94 101 ILE A CA 1
ATOM 807 C C . ILE A 1 101 ? 20.402 0.045 -10.116 1.00 90.94 101 ILE A C 1
ATOM 809 O O . ILE A 1 101 ? 19.571 0.819 -10.600 1.00 90.94 101 ILE A O 1
ATOM 813 N N . LYS A 1 102 ? 20.073 -1.009 -9.370 1.00 93.50 102 LYS A N 1
ATOM 814 C CA . LYS A 1 102 ? 18.702 -1.379 -9.024 1.00 93.50 102 LYS A CA 1
ATOM 815 C C . LYS A 1 102 ? 18.097 -0.355 -8.061 1.00 93.50 102 LYS A C 1
ATOM 817 O O . LYS A 1 102 ? 18.687 -0.068 -7.024 1.00 93.50 102 LYS A O 1
ATOM 822 N N . LYS A 1 103 ? 16.922 0.179 -8.398 1.00 93.06 103 LYS A N 1
ATOM 823 C CA . LYS A 1 103 ? 16.172 1.132 -7.565 1.00 93.06 103 LYS A CA 1
ATOM 824 C C . LYS A 1 103 ? 15.150 0.454 -6.656 1.00 93.06 103 LYS A C 1
ATOM 826 O O . LYS A 1 103 ? 14.809 1.021 -5.625 1.00 93.06 103 LYS A O 1
ATOM 831 N N . SER A 1 104 ? 14.632 -0.716 -7.036 1.00 94.38 104 SER A N 1
ATOM 832 C CA . SER A 1 104 ? 13.611 -1.406 -6.242 1.00 94.38 104 SER A CA 1
ATOM 833 C C . SER A 1 104 ? 14.157 -1.925 -4.916 1.00 94.38 104 SER A C 1
ATOM 835 O O . SER A 1 104 ? 15.188 -2.602 -4.857 1.00 94.38 104 SER A O 1
ATOM 837 N N . THR A 1 105 ? 13.408 -1.652 -3.852 1.00 95.88 105 THR A N 1
ATOM 838 C CA . THR A 1 105 ? 13.688 -2.156 -2.505 1.00 95.88 105 THR A CA 1
ATOM 839 C C . THR A 1 105 ? 13.268 -3.631 -2.366 1.00 95.88 105 THR A C 1
ATOM 841 O O . THR A 1 105 ? 12.556 -4.174 -3.225 1.00 95.88 105 THR A O 1
ATOM 844 N N . PRO A 1 106 ? 13.689 -4.333 -1.297 1.00 95.81 106 PRO A N 1
ATOM 845 C CA . PRO A 1 106 ? 13.163 -5.662 -0.976 1.00 95.81 106 PRO A CA 1
ATOM 846 C C . PRO A 1 106 ? 11.647 -5.651 -0.727 1.00 95.81 106 PRO A C 1
ATOM 848 O O . PRO A 1 106 ? 10.947 -6.565 -1.166 1.00 95.81 106 PRO A O 1
ATOM 851 N N . LEU A 1 107 ? 11.129 -4.591 -0.093 1.00 96.56 107 LEU A N 1
ATOM 852 C CA . LEU A 1 107 ? 9.694 -4.403 0.119 1.00 96.56 107 LEU A CA 1
ATOM 853 C C . LEU A 1 107 ? 8.951 -4.254 -1.218 1.00 96.56 107 LEU A C 1
ATOM 855 O O . LEU A 1 107 ? 7.926 -4.901 -1.409 1.00 96.56 107 LEU A O 1
ATOM 859 N N . ASP A 1 108 ? 9.494 -3.504 -2.182 1.00 96.62 108 ASP A N 1
ATOM 860 C CA . ASP A 1 108 ? 8.891 -3.366 -3.517 1.00 96.62 108 ASP A CA 1
ATOM 861 C C . ASP A 1 108 ? 8.726 -4.725 -4.214 1.00 96.62 108 ASP A C 1
ATOM 863 O O . ASP A 1 108 ? 7.691 -5.020 -4.817 1.00 96.62 108 ASP A O 1
ATOM 867 N N . GLN A 1 109 ? 9.744 -5.581 -4.111 1.00 95.31 109 GLN A N 1
ATOM 868 C CA . GLN A 1 109 ? 9.708 -6.931 -4.676 1.00 95.31 109 GLN A CA 1
ATOM 869 C C . GLN A 1 109 ? 8.674 -7.806 -3.969 1.00 95.31 109 GLN A C 1
ATOM 871 O O . GLN A 1 109 ? 7.944 -8.542 -4.639 1.00 95.31 109 GLN A O 1
ATOM 876 N N . LYS A 1 110 ? 8.577 -7.699 -2.638 1.00 96.12 110 LYS A N 1
ATOM 877 C CA . LYS A 1 110 ? 7.559 -8.383 -1.834 1.00 96.12 110 LYS A CA 1
ATOM 878 C C . LYS A 1 110 ? 6.154 -7.964 -2.272 1.00 96.12 110 LYS A C 1
ATOM 880 O O . LYS A 1 110 ? 5.355 -8.827 -2.617 1.00 96.12 110 LYS A O 1
ATOM 885 N N . ILE A 1 111 ? 5.899 -6.658 -2.379 1.00 95.56 111 ILE A N 1
ATOM 886 C CA . ILE A 1 111 ? 4.617 -6.087 -2.819 1.00 95.56 111 ILE A CA 1
ATOM 887 C C . ILE A 1 111 ? 4.205 -6.643 -4.181 1.00 95.56 111 ILE A C 1
ATOM 889 O O . ILE A 1 111 ? 3.103 -7.169 -4.335 1.00 95.56 111 ILE A O 1
ATOM 893 N N . VAL A 1 112 ? 5.088 -6.551 -5.181 1.00 94.06 112 VAL A N 1
ATOM 894 C CA . VAL A 1 112 ? 4.763 -7.007 -6.540 1.00 94.06 112 VAL A CA 1
ATOM 895 C C . VAL A 1 112 ? 4.570 -8.521 -6.594 1.00 94.06 112 VAL A C 1
ATOM 897 O O . VAL A 1 112 ? 3.740 -8.988 -7.368 1.00 94.06 112 VAL A O 1
ATOM 900 N N . THR A 1 113 ? 5.302 -9.289 -5.786 1.00 94.06 113 THR A N 1
ATOM 901 C CA . THR A 1 113 ? 5.168 -10.752 -5.736 1.00 94.06 113 THR A CA 1
ATOM 902 C C . THR A 1 113 ? 3.832 -11.165 -5.130 1.00 94.06 113 THR A C 1
ATOM 904 O O . THR A 1 113 ? 3.113 -11.951 -5.743 1.00 94.06 113 THR A O 1
ATOM 907 N N . THR A 1 114 ? 3.466 -10.591 -3.982 1.00 93.81 114 THR A N 1
ATOM 908 C CA . THR A 1 114 ? 2.195 -10.861 -3.297 1.00 93.81 114 THR A CA 1
ATOM 909 C C . THR A 1 114 ? 0.993 -10.470 -4.157 1.00 93.81 114 THR A C 1
ATOM 911 O O . THR A 1 114 ? 0.040 -11.231 -4.284 1.00 93.81 114 THR A O 1
ATOM 914 N N . LEU A 1 115 ? 1.048 -9.303 -4.802 1.00 89.56 115 LEU A N 1
ATOM 915 C CA . LEU A 1 115 ? -0.071 -8.751 -5.573 1.00 89.56 115 LEU A CA 1
ATOM 916 C C . LEU A 1 115 ? -0.019 -9.117 -7.066 1.00 89.56 115 LEU A C 1
ATOM 918 O O . LEU A 1 115 ? -0.821 -8.622 -7.857 1.00 89.56 115 LEU A O 1
ATOM 922 N N . LYS A 1 116 ? 0.909 -9.990 -7.480 1.00 85.31 116 LYS A N 1
ATOM 923 C CA . LYS A 1 116 ? 1.125 -10.370 -8.886 1.00 85.31 116 LYS A CA 1
ATOM 924 C C . LYS A 1 116 ? -0.159 -10.763 -9.633 1.00 85.31 116 LYS A C 1
ATOM 926 O O . LYS A 1 116 ? -0.313 -10.283 -10.758 1.00 85.31 116 LYS A O 1
ATOM 931 N N . PRO A 1 117 ? -1.092 -11.552 -9.057 1.00 83.25 117 PRO A N 1
ATOM 932 C CA . PRO A 1 117 ? -2.333 -11.917 -9.745 1.00 83.25 117 PRO A CA 1
ATOM 933 C C . PRO A 1 117 ? -3.199 -10.712 -10.137 1.00 83.25 117 PRO A C 1
ATOM 935 O O . PRO A 1 117 ? -3.957 -10.778 -11.096 1.00 83.25 117 PRO A O 1
ATOM 938 N N . GLN A 1 118 ? -3.076 -9.586 -9.430 1.00 82.94 118 GLN A N 1
ATOM 939 C CA . GLN A 1 118 ? -3.853 -8.377 -9.712 1.00 82.94 118 GLN A CA 1
ATOM 940 C C . GLN A 1 118 ? -3.313 -7.589 -10.911 1.00 82.94 118 GLN A C 1
ATOM 942 O O . GLN A 1 118 ? -4.014 -6.726 -11.443 1.00 82.94 118 GLN A O 1
ATOM 947 N N . PHE A 1 119 ? -2.067 -7.857 -11.310 1.00 75.75 119 PHE A N 1
ATOM 948 C CA . PHE A 1 119 ? -1.339 -7.100 -12.327 1.00 75.75 119 PHE A CA 1
ATOM 949 C C . PHE A 1 119 ? -1.042 -7.908 -13.588 1.00 75.75 119 PHE A C 1
ATOM 951 O O . PHE A 1 119 ? -0.416 -7.376 -14.503 1.00 75.75 119 PHE A O 1
ATOM 958 N N . THR A 1 120 ? -1.437 -9.182 -13.651 1.00 82.31 120 THR A N 1
ATOM 959 C CA . THR A 1 120 ? -1.289 -9.967 -14.876 1.00 82.31 120 THR A CA 1
ATOM 960 C C . THR A 1 120 ? -2.198 -9.376 -15.949 1.00 82.31 120 THR A C 1
ATOM 962 O O . THR A 1 120 ? -3.417 -9.372 -15.753 1.00 82.31 120 THR A O 1
ATOM 965 N N . PRO A 1 121 ? -1.643 -8.855 -17.059 1.00 83.38 121 PRO A N 1
ATOM 966 C CA . PRO A 1 121 ? -2.473 -8.383 -18.153 1.00 83.38 121 PRO A CA 1
ATOM 967 C C . PRO A 1 121 ? -3.292 -9.552 -18.696 1.00 83.38 121 PRO A C 1
ATOM 969 O O . PRO A 1 121 ? -2.832 -10.698 -18.699 1.00 83.38 121 PRO A O 1
ATOM 972 N N . LEU A 1 122 ? -4.508 -9.259 -19.155 1.00 84.19 122 LEU A N 1
ATOM 973 C CA . LEU A 1 122 ? -5.294 -10.251 -19.876 1.00 84.19 122 LEU A CA 1
ATOM 974 C C . LEU A 1 122 ? -4.523 -10.660 -21.140 1.00 84.19 122 LEU A C 1
ATOM 976 O O . LEU A 1 122 ? -3.952 -9.788 -21.801 1.00 84.19 122 LEU A O 1
ATOM 980 N N . PRO A 1 123 ? -4.481 -11.961 -21.482 1.00 83.56 123 PRO A N 1
ATOM 981 C CA . PRO A 1 123 ? -3.828 -12.408 -22.700 1.00 83.56 123 PRO A CA 1
ATOM 982 C C . PRO A 1 123 ? -4.538 -11.774 -23.895 1.00 83.56 123 PRO A C 1
ATOM 984 O O . PRO A 1 123 ? -5.696 -12.080 -24.183 1.00 83.56 123 PRO A O 1
ATOM 987 N N . ASN A 1 124 ? -3.848 -10.864 -24.577 1.00 80.62 124 ASN A N 1
ATOM 988 C CA . ASN A 1 124 ? -4.376 -10.239 -25.774 1.00 80.62 124 ASN A CA 1
ATOM 989 C C . ASN A 1 124 ? -3.946 -11.041 -27.005 1.00 80.62 124 ASN A C 1
ATOM 991 O O . ASN A 1 124 ? -2.771 -11.079 -27.357 1.00 80.62 124 ASN A O 1
ATOM 995 N N . ARG A 1 125 ? -4.915 -11.683 -27.661 1.00 81.19 125 ARG A N 1
ATOM 996 C CA . ARG A 1 125 ? -4.707 -12.514 -28.860 1.00 81.19 125 ARG A CA 1
ATOM 997 C C . ARG A 1 125 ? -4.512 -11.708 -30.154 1.00 81.19 125 ARG A C 1
ATOM 999 O O . ARG A 1 125 ? -4.248 -12.314 -31.185 1.00 81.19 125 ARG A O 1
ATOM 1006 N N . TYR A 1 126 ? -4.680 -10.383 -30.112 1.00 78.25 126 TYR A N 1
ATOM 1007 C CA . TYR A 1 126 ? -4.701 -9.518 -31.300 1.00 78.25 126 TYR A CA 1
ATOM 1008 C C . TYR A 1 126 ? -3.693 -8.355 -31.267 1.00 78.25 126 TYR A C 1
ATOM 1010 O O . TYR A 1 126 ? -3.540 -7.665 -32.265 1.00 78.25 126 TYR A O 1
ATOM 1018 N N . ASP A 1 127 ? -2.997 -8.134 -30.149 1.00 69.88 127 ASP A N 1
ATOM 1019 C CA . ASP A 1 127 ? -2.100 -6.977 -29.923 1.00 69.88 127 ASP A CA 1
ATOM 1020 C C . ASP A 1 127 ? -0.615 -7.352 -29.949 1.00 69.88 127 ASP A C 1
ATOM 1022 O O . ASP A 1 127 ? 0.266 -6.692 -29.412 1.00 69.88 127 ASP A O 1
ATOM 1026 N N . SER A 1 128 ? -0.310 -8.459 -30.607 1.00 68.44 128 SER A N 1
ATOM 1027 C CA . SER A 1 128 ? 0.994 -8.593 -31.235 1.00 68.44 128 SER A CA 1
ATOM 1028 C C . SER A 1 128 ? 0.758 -8.171 -32.662 1.00 68.44 128 SER A C 1
ATOM 1030 O O . SER A 1 128 ? 0.028 -8.884 -33.342 1.00 68.44 128 SER A O 1
ATOM 1032 N N . SER A 1 129 ? 1.289 -7.005 -33.050 1.00 61.50 129 SER A N 1
ATOM 1033 C CA . SER A 1 129 ? 1.412 -6.528 -34.432 1.00 61.50 129 SER A CA 1
ATOM 1034 C C . SER A 1 129 ? 1.241 -7.687 -35.408 1.00 61.50 129 SER A C 1
ATOM 1036 O O . SER A 1 129 ? 2.190 -8.444 -35.640 1.00 61.50 129 SER A O 1
ATOM 1038 N N . THR A 1 130 ? 0.008 -7.902 -35.875 1.00 53.94 130 THR A N 1
ATOM 1039 C CA . THR A 1 130 ? -0.253 -8.954 -36.843 1.00 53.94 130 THR A CA 1
ATOM 1040 C C . THR A 1 130 ? 0.567 -8.533 -38.046 1.00 53.94 130 THR A C 1
ATOM 1042 O O . THR A 1 130 ? 0.379 -7.444 -38.591 1.00 53.94 130 THR A O 1
ATOM 1045 N N . SER A 1 131 ? 1.599 -9.303 -38.383 1.00 55.81 131 SER A N 1
ATOM 1046 C CA . SER A 1 131 ? 2.200 -9.155 -39.695 1.00 55.81 131 SER A CA 1
ATOM 1047 C C . SER A 1 131 ? 1.034 -9.323 -40.657 1.00 55.81 131 SER A C 1
ATOM 1049 O O . SER A 1 131 ? 0.417 -10.389 -40.631 1.00 55.81 131 SER A O 1
ATOM 1051 N N . TYR A 1 132 ? 0.699 -8.283 -41.425 1.00 50.88 132 TYR A N 1
ATOM 1052 C CA . TYR A 1 132 ? -0.163 -8.386 -42.601 1.00 50.88 132 TYR A CA 1
ATOM 1053 C C . TYR A 1 132 ? 0.496 -9.398 -43.544 1.00 50.88 132 TYR A C 1
ATOM 1055 O O . TYR A 1 132 ? 1.233 -9.064 -44.463 1.00 50.88 132 TYR A O 1
ATOM 1063 N N . ILE A 1 133 ? 0.309 -10.670 -43.248 1.00 53.53 133 ILE A N 1
ATOM 1064 C CA . ILE A 1 133 ? 0.382 -11.744 -44.200 1.00 53.53 133 ILE A CA 1
ATOM 1065 C C . ILE A 1 133 ? -1.063 -12.177 -44.245 1.00 53.53 133 ILE A C 1
ATOM 1067 O O . ILE A 1 133 ? -1.465 -13.093 -43.537 1.00 53.53 133 ILE A O 1
ATOM 1071 N N . ASP A 1 134 ? -1.855 -11.455 -45.032 1.00 51.59 134 ASP A N 1
ATOM 1072 C CA . ASP A 1 134 ? -2.981 -12.108 -45.664 1.00 51.59 134 ASP A CA 1
ATOM 1073 C C . ASP A 1 134 ? -2.360 -13.212 -46.526 1.00 51.59 134 ASP A C 1
ATOM 1075 O O . ASP A 1 134 ? -1.658 -12.901 -47.496 1.00 51.59 134 ASP A O 1
ATOM 1079 N N . PRO A 1 135 ? -2.577 -14.504 -46.238 1.00 55.44 135 PRO A N 1
ATOM 1080 C CA . PRO A 1 135 ? -2.510 -15.474 -47.303 1.00 55.44 135 PRO A CA 1
ATOM 1081 C C . PRO A 1 135 ? -3.753 -15.181 -48.136 1.00 55.44 135 PRO A C 1
ATOM 1083 O O . PRO A 1 135 ? -4.827 -15.710 -47.859 1.00 55.44 135 PRO A O 1
ATOM 1086 N N . GLN A 1 136 ? -3.638 -14.272 -49.108 1.00 49.78 136 GLN A N 1
ATOM 1087 C CA . GLN A 1 136 ? -4.664 -14.136 -50.131 1.00 49.78 136 GLN A CA 1
ATOM 1088 C C . GLN A 1 136 ? -4.905 -15.544 -50.698 1.00 49.78 136 GLN A C 1
ATOM 1090 O O . GLN A 1 136 ? -3.962 -16.159 -51.215 1.00 49.78 136 GLN A O 1
ATOM 1095 N N . PRO A 1 137 ? -6.120 -16.104 -50.572 1.00 49.34 137 PRO A N 1
ATOM 1096 C CA . PRO A 1 137 ? -6.432 -17.354 -51.226 1.00 49.34 137 PRO A CA 1
ATOM 1097 C C . PRO A 1 137 ? -6.397 -17.109 -52.735 1.00 49.34 137 PRO A C 1
ATOM 1099 O O . PRO A 1 137 ? -7.203 -16.363 -53.277 1.00 49.34 137 PRO A O 1
ATOM 1102 N N . SER A 1 138 ? -5.413 -17.727 -53.385 1.00 56.41 138 SER A N 1
ATOM 1103 C CA . SER A 1 138 ? -5.418 -18.178 -54.778 1.00 56.41 138 SER A CA 1
ATOM 1104 C C . SER A 1 138 ? -6.357 -17.444 -55.753 1.00 56.41 138 SER A C 1
ATOM 1106 O O . SER A 1 138 ? -7.548 -17.743 -55.824 1.00 56.41 138 SER A O 1
ATOM 1108 N N . CYS A 1 139 ? -5.789 -16.662 -56.668 1.00 40.53 139 CYS A N 1
ATOM 1109 C CA . CYS A 1 139 ? -6.372 -16.485 -57.997 1.00 40.53 139 CYS A CA 1
ATOM 1110 C C . CYS A 1 139 ? -5.489 -17.191 -59.041 1.00 40.53 139 CYS A C 1
ATOM 1112 O O . CYS A 1 139 ? -4.749 -16.581 -59.802 1.00 40.53 139 CYS A O 1
ATOM 1114 N N . SER A 1 140 ? -5.573 -18.526 -59.100 1.00 52.44 140 SER A N 1
ATOM 1115 C CA . SER A 1 140 ? -5.156 -19.272 -60.298 1.00 52.44 140 SER A CA 1
ATOM 1116 C C . SER A 1 140 ? -6.212 -19.086 -61.389 1.00 52.44 140 SER A C 1
ATOM 1118 O O . SER A 1 140 ? -6.976 -19.999 -61.696 1.00 52.44 140 SER A O 1
ATOM 1120 N N . SER A 1 141 ? -6.283 -17.883 -61.958 1.00 51.31 141 SER A N 1
ATOM 1121 C CA . SER A 1 141 ? -7.012 -17.662 -63.204 1.00 51.31 141 SER A CA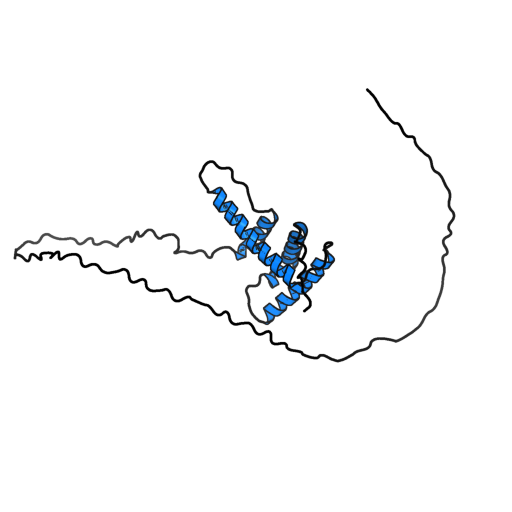 1
ATOM 1122 C C . SER A 1 141 ? -6.190 -18.273 -64.335 1.00 51.31 141 SER A C 1
ATOM 1124 O O . SER A 1 141 ? -5.155 -17.742 -64.743 1.00 51.31 141 SER A O 1
ATOM 1126 N N . LYS A 1 142 ? -6.620 -19.441 -64.817 1.00 44.25 142 LYS A N 1
ATOM 1127 C CA . LYS A 1 142 ? -6.108 -20.022 -66.057 1.00 44.25 142 LYS A CA 1
ATOM 1128 C C . LYS A 1 142 ? -6.573 -19.147 -67.218 1.00 44.25 142 LYS A C 1
ATOM 1130 O O . LYS A 1 142 ? -7.670 -19.333 -67.732 1.00 44.25 142 LYS A O 1
ATOM 1135 N N . HIS A 1 143 ? -5.739 -18.205 -67.642 1.00 40.91 143 HIS A N 1
ATOM 1136 C CA . HIS A 1 143 ? -5.938 -17.521 -68.913 1.00 40.91 143 HIS A CA 1
ATOM 1137 C C . HIS A 1 143 ? -5.501 -18.457 -70.047 1.00 40.91 143 HIS A C 1
ATOM 1139 O O . HIS A 1 143 ? -4.314 -18.682 -70.271 1.00 40.91 143 HIS A O 1
ATOM 1145 N N . THR A 1 144 ? -6.476 -19.040 -70.742 1.00 46.94 144 THR A N 1
ATOM 1146 C CA . THR A 1 144 ? -6.288 -19.614 -72.080 1.00 46.94 144 THR A CA 1
ATOM 1147 C C . THR A 1 144 ? -6.065 -18.485 -73.088 1.00 46.94 144 THR A C 1
ATOM 1149 O O . THR A 1 144 ? -6.772 -17.476 -73.007 1.00 46.94 144 THR A O 1
ATOM 1152 N N . PRO A 1 145 ? -5.157 -18.625 -74.070 1.00 47.91 145 PRO A N 1
ATOM 1153 C CA . PRO A 1 145 ? -5.016 -17.635 -75.119 1.00 47.91 145 PRO A CA 1
ATOM 1154 C C . PRO A 1 145 ? -6.123 -17.882 -76.146 1.00 47.91 145 PRO A C 1
ATOM 1156 O O . PRO A 1 145 ? -6.157 -18.911 -76.817 1.00 47.91 145 PRO A O 1
ATOM 1159 N N . THR A 1 146 ? -7.063 -16.955 -76.275 1.00 40.34 146 THR A N 1
ATOM 1160 C CA . THR A 1 146 ? -7.898 -16.865 -77.473 1.00 40.34 146 THR A CA 1
ATOM 1161 C C . THR A 1 146 ? -7.828 -15.443 -77.982 1.00 40.34 146 THR A C 1
ATOM 1163 O O . THR A 1 146 ? -7.943 -14.476 -77.234 1.00 40.34 146 THR A O 1
ATOM 1166 N N . ALA A 1 147 ? -7.491 -15.380 -79.261 1.00 38.47 147 ALA A N 1
ATOM 1167 C CA . ALA A 1 147 ? -7.103 -14.206 -79.994 1.00 38.47 147 ALA A CA 1
ATOM 1168 C C . ALA A 1 147 ? -8.229 -13.173 -80.125 1.00 38.47 147 ALA A C 1
ATOM 1170 O O . ALA A 1 147 ? -9.406 -13.501 -80.036 1.00 38.47 147 ALA A O 1
ATOM 1171 N N . CYS A 1 148 ? -7.765 -11.978 -80.490 1.00 35.38 148 CYS A N 1
ATOM 1172 C CA . CYS A 1 148 ? -8.255 -11.097 -81.549 1.00 35.38 148 CYS A CA 1
ATOM 1173 C C . CYS A 1 148 ? -8.857 -9.730 -81.163 1.00 35.38 148 CYS A C 1
ATOM 1175 O O . CYS A 1 148 ? -9.862 -9.608 -80.476 1.00 35.38 148 CYS A O 1
ATOM 1177 N N . ASN A 1 149 ? -8.194 -8.731 -81.765 1.00 43.25 149 ASN A N 1
ATOM 1178 C CA . ASN A 1 149 ? -8.664 -7.445 -82.278 1.00 43.25 149 ASN A CA 1
ATOM 1179 C C . ASN A 1 149 ? -8.873 -6.250 -81.334 1.00 43.25 149 ASN A C 1
ATOM 1181 O O . ASN A 1 149 ? -9.947 -6.005 -80.803 1.00 43.25 149 ASN A O 1
ATOM 1185 N N . MET A 1 150 ? -7.802 -5.445 -81.262 1.00 43.47 150 MET A N 1
ATOM 1186 C CA . MET A 1 150 ? -7.720 -4.059 -81.763 1.00 43.47 150 MET A CA 1
ATOM 1187 C C . MET A 1 150 ? -9.032 -3.260 -81.788 1.00 43.47 150 MET A C 1
ATOM 1189 O O . MET A 1 150 ? -9.824 -3.487 -82.691 1.00 43.47 150 MET A O 1
ATOM 1193 N N . VAL A 1 151 ? -9.151 -2.231 -80.938 1.00 41.75 151 VAL A N 1
ATOM 1194 C CA . VAL A 1 151 ? -9.493 -0.846 -81.335 1.00 41.75 151 VAL A CA 1
ATOM 1195 C C . VAL A 1 151 ? -8.867 0.126 -80.316 1.00 41.75 151 VAL A C 1
ATOM 1197 O O . VAL A 1 151 ? -8.687 -0.180 -79.143 1.00 41.75 151 VAL A O 1
ATOM 1200 N N . THR A 1 152 ? -8.459 1.269 -80.850 1.00 48.72 152 THR A N 1
ATOM 1201 C CA . THR A 1 152 ? -7.544 2.315 -80.392 1.00 48.72 152 THR A CA 1
ATOM 1202 C C . THR A 1 152 ? -8.094 3.346 -79.395 1.00 48.72 152 THR A C 1
ATOM 1204 O O . THR A 1 152 ? -9.259 3.716 -79.470 1.00 48.72 152 THR A O 1
ATOM 1207 N N . ASN A 1 153 ? -7.144 3.935 -78.653 1.00 42.50 153 ASN A N 1
ATOM 1208 C CA . ASN A 1 153 ? -7.031 5.333 -78.201 1.00 42.50 153 ASN A CA 1
ATOM 1209 C C . ASN A 1 153 ? -8.070 5.923 -77.234 1.00 42.50 153 ASN A C 1
ATOM 1211 O O . ASN A 1 153 ? -9.164 6.284 -77.643 1.00 42.50 153 ASN A O 1
ATOM 1215 N N . THR A 1 154 ? -7.592 6.288 -76.038 1.00 46.03 154 THR A N 1
ATOM 1216 C CA . THR A 1 154 ? -7.745 7.668 -75.534 1.00 46.03 154 THR A CA 1
ATOM 1217 C C . THR A 1 154 ? -6.644 7.986 -74.526 1.00 46.03 154 THR A C 1
ATOM 1219 O O . THR A 1 154 ? -6.522 7.342 -73.488 1.00 46.03 154 THR A O 1
ATOM 1222 N N . VAL A 1 155 ? -5.823 8.974 -74.876 1.00 47.88 155 VAL A N 1
ATOM 1223 C CA . VAL A 1 155 ? -4.863 9.650 -74.002 1.00 47.88 155 VAL A CA 1
ATOM 1224 C C . VAL A 1 155 ? -5.661 10.570 -73.082 1.00 47.88 155 VAL A C 1
ATOM 1226 O O . VAL A 1 155 ? -6.433 11.384 -73.583 1.00 47.88 155 VAL A O 1
ATOM 1229 N N . LEU A 1 156 ? -5.470 10.472 -71.766 1.00 37.94 156 LEU A N 1
ATOM 1230 C CA . LEU A 1 156 ? -5.836 11.547 -70.846 1.00 37.94 156 LEU A CA 1
ATOM 1231 C C . LEU A 1 156 ? -4.561 12.116 -70.235 1.00 37.94 156 LEU A C 1
ATOM 1233 O O . LEU A 1 156 ? -3.868 11.488 -69.435 1.00 37.94 156 LEU A O 1
ATOM 1237 N N . THR A 1 157 ? -4.252 13.304 -70.733 1.00 38.88 157 THR A N 1
ATOM 1238 C CA . THR A 1 157 ? -3.243 14.251 -70.290 1.00 38.88 157 THR A CA 1
ATOM 1239 C C . THR A 1 157 ? -3.531 14.696 -68.858 1.00 38.88 157 THR A C 1
ATOM 1241 O O . THR A 1 157 ? -4.659 15.045 -68.521 1.00 38.88 157 THR A O 1
ATOM 1244 N N . TYR A 1 158 ? -2.505 14.682 -68.014 1.00 40.00 158 TYR A N 1
ATOM 1245 C CA . TYR A 1 158 ? -2.522 15.304 -66.694 1.00 40.00 158 TYR A CA 1
ATOM 1246 C C . TYR A 1 158 ? -2.152 16.780 -66.852 1.00 40.00 158 TYR A C 1
ATOM 1248 O O . TYR A 1 158 ? -1.011 17.112 -67.171 1.00 40.00 158 TYR A O 1
ATOM 1256 N N . ASP A 1 159 ? -3.123 17.662 -66.631 1.00 36.06 159 ASP A N 1
ATOM 1257 C CA . ASP A 1 159 ? -2.870 19.093 -66.532 1.00 36.06 159 ASP A CA 1
ATOM 1258 C C . ASP A 1 159 ? -2.289 19.417 -65.153 1.00 36.06 159 ASP A C 1
ATOM 1260 O O . ASP A 1 159 ? -2.923 19.255 -64.109 1.00 36.06 159 ASP A O 1
ATOM 1264 N N . VAL A 1 160 ? -1.041 19.876 -65.176 1.00 48.44 160 VAL A N 1
ATOM 1265 C CA . VAL A 1 160 ? -0.388 20.607 -64.093 1.00 48.44 160 VAL A CA 1
ATOM 1266 C C . VAL A 1 160 ? -0.861 22.056 -64.180 1.00 48.44 160 VAL A C 1
ATOM 1268 O O . VAL A 1 160 ? -0.607 22.717 -65.183 1.00 48.44 160 VAL A O 1
ATOM 1271 N N . VAL A 1 161 ? -1.497 22.573 -63.126 1.00 43.59 161 VAL A N 1
ATOM 1272 C CA . VAL A 1 161 ? -1.739 24.016 -62.940 1.00 43.59 161 VAL A CA 1
ATOM 1273 C C . VAL A 1 161 ? -1.402 24.394 -61.488 1.00 43.59 161 VAL A C 1
ATOM 1275 O O . VAL A 1 161 ? -1.624 23.578 -60.590 1.00 43.59 161 VAL A O 1
ATOM 1278 N N . PRO A 1 162 ? -0.768 25.563 -61.258 1.00 46.12 162 PRO A N 1
ATOM 1279 C CA . PRO A 1 162 ? 0.244 25.731 -60.227 1.00 46.12 162 PRO A CA 1
ATOM 1280 C C . PRO A 1 162 ? -0.253 26.432 -58.958 1.00 46.12 162 PRO A C 1
ATOM 1282 O O . PRO A 1 162 ? -1.351 26.978 -58.898 1.00 46.12 162 PRO A O 1
ATOM 1285 N N . SER A 1 163 ? 0.647 26.412 -57.973 1.00 48.12 163 SER A N 1
ATOM 1286 C CA . SER A 1 163 ? 0.752 27.221 -56.758 1.00 48.12 163 SER A CA 1
ATOM 1287 C C . SER A 1 163 ? -0.226 28.390 -56.612 1.00 48.12 163 SER A C 1
ATOM 1289 O O . SER A 1 163 ? -0.134 29.394 -57.316 1.00 48.12 163 SER A O 1
ATOM 1291 N N . GLY A 1 164 ? -1.061 28.291 -55.579 1.00 38.28 164 GLY A N 1
ATOM 1292 C CA . GLY A 1 164 ? -1.667 29.424 -54.893 1.00 38.28 164 GLY A CA 1
ATOM 1293 C C . GLY A 1 164 ? -1.448 29.248 -53.393 1.00 38.28 164 GLY A C 1
ATOM 1294 O O . GLY A 1 164 ? -1.818 28.215 -52.836 1.00 38.28 164 GLY A O 1
ATOM 1295 N N . ASP A 1 165 ? -0.797 30.227 -52.770 1.00 49.75 165 ASP A N 1
ATOM 1296 C CA . ASP A 1 165 ? -0.524 30.287 -51.336 1.00 49.75 165 ASP A CA 1
ATOM 1297 C C . ASP A 1 165 ? -1.817 30.149 -50.518 1.00 49.75 165 ASP A C 1
ATOM 1299 O O . ASP A 1 165 ? -2.688 31.020 -50.567 1.00 49.75 165 ASP A O 1
ATOM 1303 N N . LEU A 1 166 ? -1.932 29.078 -49.725 1.00 38.84 166 LEU A N 1
ATOM 1304 C CA . LEU A 1 166 ? -2.929 28.990 -48.659 1.00 38.84 166 LEU A CA 1
ATOM 1305 C C . LEU A 1 166 ? -2.243 29.164 -47.306 1.00 38.84 166 LEU A C 1
ATOM 1307 O O . LEU A 1 166 ? -1.400 28.370 -46.892 1.00 38.84 166 LEU A O 1
ATOM 1311 N N . GLN A 1 167 ? -2.627 30.247 -46.637 1.00 38.38 167 GLN A N 1
ATOM 1312 C CA . GLN A 1 167 ? -2.157 30.637 -45.319 1.00 38.38 167 GLN A CA 1
ATOM 1313 C C . GLN A 1 167 ? -2.498 29.582 -44.260 1.00 38.38 167 GLN A C 1
ATOM 1315 O O . GLN A 1 167 ? -3.604 29.038 -44.239 1.00 38.38 167 GLN A O 1
ATOM 1320 N N . LEU A 1 168 ? -1.548 29.337 -43.351 1.00 42.25 168 LEU A N 1
ATOM 1321 C CA . LEU A 1 168 ? -1.789 28.615 -42.106 1.00 42.25 168 LEU A CA 1
ATOM 1322 C C . LEU A 1 168 ? -2.843 29.367 -41.285 1.00 42.25 168 LEU A C 1
ATOM 1324 O O . LEU A 1 168 ? -2.539 30.368 -40.641 1.00 42.25 168 LEU A O 1
ATOM 1328 N N . VAL A 1 169 ? -4.067 28.851 -41.276 1.00 39.53 169 VAL A N 1
ATOM 1329 C CA . VAL A 1 169 ? -5.049 29.163 -40.240 1.00 39.53 169 VAL A CA 1
ATOM 1330 C C . VAL A 1 169 ? -4.926 28.068 -39.190 1.00 39.53 169 VAL A C 1
ATOM 1332 O O . VAL A 1 169 ? -5.275 26.914 -39.429 1.00 39.53 169 VAL A O 1
ATOM 1335 N N . THR A 1 170 ? -4.365 28.426 -38.041 1.00 48.78 170 THR A N 1
ATOM 1336 C CA . THR A 1 170 ? -4.399 27.617 -36.824 1.00 48.78 170 THR A CA 1
ATOM 1337 C C . THR A 1 170 ? -5.844 27.520 -36.337 1.00 48.78 170 THR A C 1
ATOM 1339 O O . THR A 1 170 ? -6.436 28.558 -36.041 1.00 48.78 170 THR A O 1
ATOM 1342 N N . PRO A 1 171 ? -6.443 26.324 -36.216 1.00 43.12 171 PRO A N 1
ATOM 1343 C CA . PRO A 1 171 ? -7.616 26.182 -35.378 1.00 43.12 171 PRO A CA 1
ATOM 1344 C C . PRO A 1 171 ? -7.144 26.181 -33.923 1.00 43.12 171 PRO A C 1
ATOM 1346 O O . PRO A 1 171 ? -6.477 25.248 -33.472 1.00 43.12 171 PRO A O 1
ATOM 1349 N N . ASP A 1 172 ? -7.464 27.261 -33.215 1.00 42.59 172 ASP A N 1
ATOM 1350 C CA . ASP A 1 172 ? -7.348 27.349 -31.766 1.00 42.59 172 ASP A CA 1
ATOM 1351 C C . ASP A 1 172 ? -8.094 26.175 -31.125 1.00 42.59 172 ASP A C 1
ATOM 1353 O O . ASP A 1 172 ? -9.313 26.033 -31.245 1.00 42.59 172 ASP A O 1
ATOM 1357 N N . SER A 1 173 ? -7.334 25.316 -30.449 1.00 47.69 173 SER A N 1
ATOM 1358 C CA . SER A 1 173 ? -7.859 24.286 -29.564 1.00 47.69 173 SER A CA 1
ATOM 1359 C C . SER A 1 173 ? -8.691 24.943 -28.458 1.00 47.69 173 SER A C 1
ATOM 1361 O O . SER A 1 173 ? -8.135 25.729 -27.685 1.00 47.69 173 SER A O 1
ATOM 1363 N N . PRO A 1 174 ? -9.984 24.613 -28.301 1.00 44.09 174 PRO A N 1
ATOM 1364 C CA . PRO A 1 174 ? -10.701 24.988 -27.097 1.00 44.09 174 PRO A CA 1
ATOM 1365 C C . PRO A 1 174 ? -10.106 24.231 -25.906 1.00 44.09 174 PRO A C 1
ATOM 1367 O O . PRO A 1 174 ? -10.017 23.001 -25.899 1.00 44.09 174 PRO A O 1
ATOM 1370 N N . LEU A 1 175 ? -9.673 25.008 -24.911 1.00 42.06 175 LEU A N 1
ATOM 1371 C CA . LEU A 1 175 ? -9.303 24.564 -23.574 1.00 42.06 175 LEU A CA 1
ATOM 1372 C C . LEU A 1 175 ? -10.403 23.640 -23.032 1.00 42.06 175 LEU A C 1
ATOM 1374 O O . LEU A 1 175 ? -11.515 24.076 -22.747 1.00 42.06 175 LEU A O 1
ATOM 1378 N N . PHE A 1 176 ? -10.081 22.364 -22.875 1.00 34.97 176 PHE A N 1
ATOM 1379 C CA . PHE A 1 176 ? -10.887 21.427 -22.110 1.00 34.97 176 PHE A CA 1
ATOM 1380 C C . PHE A 1 176 ? -10.643 21.703 -20.622 1.00 34.97 176 PHE A C 1
ATOM 1382 O O . PHE A 1 176 ? -9.739 21.140 -20.005 1.00 34.97 176 PHE A O 1
ATOM 1389 N N . THR A 1 177 ? -11.396 22.649 -20.066 1.00 42.66 177 THR A N 1
ATOM 1390 C CA . THR A 1 177 ? -11.605 22.760 -18.622 1.00 42.66 177 THR A CA 1
ATOM 1391 C C . THR A 1 177 ? -12.632 21.708 -18.228 1.00 42.66 177 THR A C 1
ATOM 1393 O O . THR A 1 177 ? -13.830 21.905 -18.410 1.00 42.66 177 THR A O 1
ATOM 1396 N N . GLU A 1 178 ? -12.163 20.573 -17.717 1.00 43.03 178 GLU A N 1
ATOM 1397 C CA . GLU A 1 178 ? -13.020 19.698 -16.918 1.00 43.03 178 GLU A CA 1
ATOM 1398 C C . GLU A 1 178 ? -13.181 20.340 -15.544 1.00 43.03 178 GLU A C 1
ATOM 1400 O O . GLU A 1 178 ? -12.314 20.225 -14.674 1.00 43.03 178 GLU A O 1
ATOM 1405 N N . ASP A 1 179 ? -14.301 21.040 -15.384 1.00 37.69 179 ASP A N 1
ATOM 1406 C CA . ASP A 1 179 ? -14.913 21.305 -14.092 1.00 37.69 179 ASP A CA 1
ATOM 1407 C C . ASP A 1 179 ? -15.206 19.961 -13.417 1.00 37.69 179 ASP A C 1
ATOM 1409 O O . ASP A 1 179 ? -16.188 19.274 -13.703 1.00 37.69 179 ASP A O 1
ATOM 1413 N N . PHE A 1 180 ? -14.301 19.561 -12.530 1.00 43.03 180 PHE A N 1
ATOM 1414 C CA . PHE A 1 180 ? -14.512 18.443 -11.629 1.00 43.03 180 PHE A CA 1
ATOM 1415 C C . PHE A 1 180 ? -15.610 18.854 -10.635 1.00 43.03 180 PHE A C 1
ATOM 1417 O O . PHE A 1 180 ? -15.425 19.855 -9.940 1.00 43.03 180 PHE A O 1
ATOM 1424 N N . PRO A 1 181 ? -16.749 18.143 -10.540 1.00 45.88 181 PRO A N 1
ATOM 1425 C CA . PRO A 1 181 ? -17.804 18.535 -9.620 1.00 45.88 181 PRO A CA 1
ATOM 1426 C C . PRO A 1 181 ? -17.293 18.458 -8.180 1.00 45.88 181 PRO A C 1
ATOM 1428 O O . PRO A 1 181 ? -16.841 17.414 -7.703 1.00 45.88 181 PRO A O 1
ATOM 1431 N N . GLU A 1 182 ? -17.365 19.604 -7.510 1.00 45.56 182 GLU A N 1
ATOM 1432 C CA . GLU A 1 182 ? -17.108 19.794 -6.091 1.00 45.56 182 GLU A CA 1
ATOM 1433 C C . GLU A 1 182 ? -18.042 18.867 -5.301 1.00 45.56 182 GLU A C 1
ATOM 1435 O O . GLU A 1 182 ? -19.264 19.029 -5.281 1.00 45.56 182 GLU A O 1
ATOM 1440 N N . PHE A 1 183 ? -17.464 17.814 -4.722 1.00 41.75 183 PHE A N 1
ATOM 1441 C CA . PHE A 1 183 ? -18.183 16.859 -3.892 1.00 41.75 183 PHE A CA 1
ATOM 1442 C C . PHE A 1 183 ? -18.587 17.561 -2.596 1.00 41.75 183 PHE A C 1
ATOM 1444 O O . PHE A 1 183 ? -17.772 17.755 -1.696 1.00 41.75 183 PHE A O 1
ATOM 1451 N N . VAL A 1 184 ? -19.849 17.973 -2.540 1.00 44.16 184 VAL A N 1
ATOM 1452 C CA . VAL A 1 184 ? -20.470 18.580 -1.366 1.00 44.16 184 VAL A CA 1
ATOM 1453 C C . VAL A 1 184 ? -20.543 17.522 -0.262 1.00 44.16 184 VAL A C 1
ATOM 1455 O O . VAL A 1 184 ? -21.317 16.567 -0.356 1.00 44.16 184 VAL A O 1
ATOM 1458 N N . GLU A 1 185 ? -19.731 17.676 0.786 1.00 47.53 185 GLU A N 1
ATOM 1459 C CA . GLU A 1 185 ? -19.885 16.923 2.032 1.00 47.53 185 GLU A CA 1
ATOM 1460 C C . GLU A 1 185 ? -21.242 17.291 2.639 1.00 47.53 185 GLU A C 1
ATOM 1462 O O . GLU A 1 185 ? -21.450 18.393 3.139 1.00 47.53 185 GLU A O 1
ATOM 1467 N N . THR A 1 186 ? -22.206 16.378 2.533 1.00 43.22 186 THR A N 1
ATOM 1468 C CA . THR A 1 186 ? -23.481 16.508 3.235 1.00 43.22 186 THR A CA 1
ATOM 1469 C C . THR A 1 186 ? -23.275 15.949 4.636 1.00 43.22 186 THR A C 1
ATOM 1471 O O . THR A 1 186 ? -23.176 14.734 4.823 1.00 43.22 186 THR A O 1
ATOM 1474 N N . GLU A 1 187 ? -23.145 16.847 5.610 1.00 51.81 187 GLU A N 1
ATOM 1475 C CA . GLU A 1 187 ? -23.232 16.519 7.029 1.00 51.81 187 GLU A CA 1
ATOM 1476 C C . GLU A 1 187 ? -24.598 15.880 7.298 1.00 51.81 187 GLU A C 1
ATOM 1478 O O . GLU A 1 187 ? -25.646 16.506 7.142 1.00 51.81 187 GLU A O 1
ATOM 1483 N N . VAL A 1 188 ? -24.586 14.607 7.686 1.00 49.94 188 VAL A N 1
ATOM 1484 C CA . VAL A 1 188 ? -25.711 13.986 8.381 1.00 49.94 188 VAL A CA 1
ATOM 1485 C C . VAL A 1 188 ? -25.337 13.917 9.853 1.00 49.94 188 VAL A C 1
ATOM 1487 O O . VAL A 1 188 ? -24.647 13.003 10.303 1.00 49.94 188 VAL A O 1
ATOM 1490 N N . GLU A 1 189 ? -25.763 14.934 10.598 1.00 50.34 189 GLU A N 1
ATOM 1491 C CA . GLU A 1 189 ? -25.959 14.792 12.033 1.00 50.34 189 GLU A CA 1
ATOM 1492 C C . GLU A 1 189 ? -27.106 13.803 12.243 1.00 50.34 189 GLU A C 1
ATOM 1494 O O . GLU A 1 189 ? -28.259 14.101 11.933 1.00 50.34 189 GLU A O 1
ATOM 1499 N N . GLU A 1 190 ? -26.803 12.624 12.783 1.00 48.69 190 GLU A N 1
ATOM 1500 C CA . GLU A 1 190 ? -27.822 11.822 13.447 1.00 48.69 190 GLU A CA 1
ATOM 1501 C C . GLU A 1 190 ? -27.426 11.596 14.903 1.00 48.69 190 GLU A C 1
ATOM 1503 O O . GLU A 1 190 ? -26.457 10.919 15.254 1.00 48.69 190 GLU A O 1
ATOM 1508 N N . VAL A 1 191 ? -28.212 12.264 15.738 1.00 45.31 191 VAL A N 1
ATOM 1509 C CA . VAL A 1 191 ? -28.239 12.235 17.189 1.00 45.31 191 VAL A CA 1
ATOM 1510 C C . VAL A 1 191 ? -28.673 10.844 17.642 1.00 45.31 191 VAL A C 1
ATOM 1512 O O . VAL A 1 191 ? -29.835 10.480 17.492 1.00 45.31 191 VAL A O 1
ATOM 1515 N N . ILE A 1 192 ? -27.779 10.092 18.284 1.00 38.22 192 ILE A N 1
ATOM 1516 C CA . ILE A 1 192 ? -28.191 8.995 19.169 1.00 38.22 192 ILE A CA 1
ATOM 1517 C C . ILE A 1 192 ? -27.803 9.374 20.594 1.00 38.22 192 ILE A C 1
ATOM 1519 O O . ILE A 1 192 ? -26.736 9.048 21.108 1.00 38.22 192 ILE A O 1
ATOM 1523 N N . SER A 1 193 ? -28.719 10.118 21.208 1.00 37.38 193 SER A N 1
ATOM 1524 C CA . SER A 1 193 ? -28.866 10.242 22.651 1.00 37.38 193 SER A CA 1
ATOM 1525 C C . SER A 1 193 ? -29.641 9.027 23.155 1.00 37.38 193 SER A C 1
ATOM 1527 O O . SER A 1 193 ? -30.802 8.862 22.792 1.00 37.38 193 SER A O 1
ATOM 1529 N N . ALA A 1 194 ? -29.014 8.192 23.985 1.00 42.50 194 ALA A N 1
ATOM 1530 C CA . ALA A 1 194 ? -29.672 7.537 25.115 1.00 42.50 194 ALA A CA 1
ATOM 1531 C C . ALA A 1 194 ? -28.632 6.845 26.006 1.00 42.50 194 ALA A C 1
ATOM 1533 O O . ALA A 1 194 ? -27.903 5.949 25.589 1.00 42.50 194 ALA A O 1
ATOM 1534 N N . ASN A 1 195 ? -28.611 7.300 27.254 1.00 37.72 195 ASN A N 1
ATOM 1535 C CA . ASN A 1 195 ? -27.870 6.769 28.386 1.00 37.72 195 ASN A CA 1
ATOM 1536 C C . ASN A 1 195 ? -28.230 5.310 28.692 1.00 37.72 195 ASN A C 1
ATOM 1538 O O . ASN A 1 195 ? -29.410 4.966 28.704 1.00 37.72 195 ASN A O 1
ATOM 1542 N N . THR A 1 196 ? -27.244 4.530 29.133 1.00 41.31 196 THR A N 1
ATOM 1543 C CA . THR A 1 196 ? -27.448 3.587 30.243 1.00 41.31 196 THR A CA 1
ATOM 1544 C C . THR A 1 196 ? -26.228 3.605 31.154 1.00 41.31 196 THR A C 1
ATOM 1546 O O . THR A 1 196 ? -25.171 3.071 30.813 1.00 41.31 196 THR A O 1
ATOM 1549 N N . ASP A 1 197 ? -26.421 4.242 32.308 1.00 37.41 197 ASP A N 1
ATOM 1550 C CA . ASP A 1 197 ? -25.678 4.040 33.546 1.00 37.41 197 ASP A CA 1
ATOM 1551 C C . ASP A 1 197 ? -25.501 2.551 33.846 1.00 37.41 197 ASP A C 1
ATOM 1553 O O . ASP A 1 197 ? -26.476 1.801 33.898 1.00 37.41 197 ASP A O 1
ATOM 1557 N N . ILE A 1 198 ? -24.268 2.142 34.136 1.00 42.88 198 ILE A N 1
ATOM 1558 C CA . ILE A 1 198 ? -24.014 0.977 34.985 1.00 42.88 198 ILE A CA 1
ATOM 1559 C C . ILE A 1 198 ? -22.933 1.373 35.988 1.00 42.88 198 ILE A C 1
ATOM 1561 O O . ILE A 1 198 ? -21.768 0.991 35.893 1.00 42.88 198 ILE A O 1
ATOM 1565 N N . SER A 1 199 ? -23.345 2.169 36.965 1.00 42.44 199 SER A N 1
ATOM 1566 C CA . SER A 1 199 ? -22.760 2.155 38.297 1.00 42.44 199 SER A CA 1
ATOM 1567 C C . SER A 1 199 ? -23.706 1.423 39.244 1.00 42.44 199 SER A C 1
ATOM 1569 O O . SER A 1 199 ? -24.908 1.663 39.225 1.00 42.44 199 SER A O 1
ATOM 1571 N N . GLU A 1 200 ? -23.106 0.617 40.122 1.00 40.69 200 GLU A N 1
ATOM 1572 C CA . GLU A 1 200 ? -23.607 0.310 41.467 1.00 40.69 200 GLU A CA 1
ATOM 1573 C C . GLU A 1 200 ? -24.545 -0.905 41.625 1.00 40.69 200 GLU A C 1
ATOM 1575 O O . GLU A 1 200 ? -25.766 -0.813 41.591 1.00 40.69 200 GLU A O 1
ATOM 1580 N N . LEU A 1 201 ? -23.955 -2.057 41.972 1.00 41.31 201 LEU A N 1
ATOM 1581 C CA . LEU A 1 201 ? -24.456 -2.816 43.119 1.00 41.31 201 LEU A CA 1
ATOM 1582 C C . LEU A 1 201 ? -23.303 -3.493 43.867 1.00 41.31 201 LEU A C 1
ATOM 1584 O O . LEU A 1 201 ? -22.312 -3.946 43.297 1.00 41.31 201 LEU A O 1
ATOM 1588 N N . SER A 1 202 ? -23.437 -3.468 45.179 1.00 42.97 202 SER A N 1
ATOM 1589 C CA . SER A 1 202 ? -22.397 -3.513 46.184 1.00 42.97 202 SER A CA 1
ATOM 1590 C C . SER A 1 202 ? -22.335 -4.864 46.916 1.00 42.97 202 SER A C 1
ATOM 1592 O O . SER A 1 202 ? -23.318 -5.586 47.007 1.00 42.97 202 SER A O 1
ATOM 1594 N N . GLN A 1 203 ? -21.151 -5.129 47.487 1.00 40.81 203 GLN A N 1
ATOM 1595 C CA . GLN A 1 203 ? -20.885 -5.854 48.745 1.00 40.81 203 GLN A CA 1
ATOM 1596 C C . GLN A 1 203 ? -21.206 -7.361 48.867 1.00 40.81 203 GLN A C 1
ATOM 1598 O O . GLN A 1 203 ? -22.355 -7.769 48.965 1.00 40.81 203 GLN A O 1
ATOM 1603 N N . SER A 1 204 ? -20.156 -8.169 49.104 1.00 39.81 204 SER A N 1
ATOM 1604 C CA . SER A 1 204 ? -19.972 -8.879 50.391 1.00 39.81 204 SER A CA 1
ATOM 1605 C C . SER A 1 204 ? -18.598 -9.582 50.481 1.00 39.81 204 SER A C 1
ATOM 1607 O O . SER A 1 204 ? -18.236 -10.400 49.640 1.00 39.81 204 SER A O 1
ATOM 1609 N N . GLN A 1 205 ? -17.823 -9.227 51.512 1.00 42.59 205 GLN A N 1
ATOM 1610 C CA . GLN A 1 205 ? -16.612 -9.902 52.024 1.00 42.59 205 GLN A CA 1
ATOM 1611 C C . GLN A 1 205 ? -17.040 -11.007 53.021 1.00 42.59 205 GLN A C 1
ATOM 1613 O O . GLN A 1 205 ? -18.095 -10.847 53.635 1.00 42.59 205 GLN A O 1
ATOM 1618 N N . PRO A 1 206 ? -16.255 -12.087 53.265 1.00 50.53 206 PRO A N 1
ATOM 1619 C CA . PRO A 1 206 ? -15.172 -11.991 54.265 1.00 50.53 206 PRO A CA 1
ATOM 1620 C C . PRO A 1 206 ? -13.938 -12.906 54.056 1.00 50.53 206 PRO A C 1
ATOM 1622 O O . PRO A 1 206 ? -14.034 -14.022 53.559 1.00 50.53 206 PRO A O 1
ATOM 1625 N N . GLY A 1 207 ? -12.792 -12.486 54.616 1.00 34.09 207 GLY A N 1
ATOM 1626 C CA . GLY A 1 207 ? -11.999 -13.388 55.471 1.00 34.09 207 GLY A CA 1
ATOM 1627 C C . GLY A 1 207 ? -10.592 -13.831 55.028 1.00 34.09 207 GLY A C 1
ATOM 1628 O O . GLY A 1 207 ? -10.421 -14.898 54.462 1.00 34.09 207 GLY A O 1
ATOM 1629 N N . ALA A 1 208 ? -9.587 -13.088 55.510 1.00 42.09 208 ALA A N 1
ATOM 1630 C CA . ALA A 1 208 ? -8.354 -13.575 56.157 1.00 42.09 208 ALA A CA 1
ATOM 1631 C C . ALA A 1 208 ? -7.284 -14.369 55.355 1.00 42.09 208 ALA A C 1
ATOM 1633 O O . ALA A 1 208 ? -7.444 -15.541 55.039 1.00 42.09 208 ALA A O 1
ATOM 1634 N N . LYS A 1 209 ? -6.067 -13.809 55.256 1.00 46.81 209 LYS A N 1
ATOM 1635 C CA . LYS A 1 209 ? -4.909 -14.089 56.150 1.00 46.81 209 LYS A CA 1
ATOM 1636 C C . LYS A 1 209 ? -3.631 -13.480 55.559 1.00 46.81 209 LYS A C 1
ATOM 1638 O O . LYS A 1 209 ? -3.270 -13.720 54.413 1.00 46.81 209 LYS A O 1
ATOM 1643 N N . GLY A 1 210 ? -2.953 -12.669 56.369 1.00 44.28 210 GLY A N 1
ATOM 1644 C CA . GLY A 1 210 ? -1.705 -12.007 56.007 1.00 44.28 210 GLY A CA 1
ATOM 1645 C C . GLY A 1 210 ? -0.506 -12.953 55.972 1.00 44.28 210 GLY A C 1
ATOM 1646 O O . GLY A 1 210 ? -0.400 -13.871 56.779 1.00 44.28 210 GLY A O 1
ATOM 1647 N N . MET A 1 211 ? 0.445 -12.654 55.087 1.00 51.09 211 MET A N 1
ATOM 1648 C CA . MET A 1 211 ? 1.795 -13.207 55.134 1.00 51.09 211 MET A CA 1
ATOM 1649 C C . MET A 1 211 ? 2.792 -12.060 54.938 1.00 51.09 211 MET A C 1
ATOM 1651 O O . MET A 1 211 ? 3.086 -11.633 53.823 1.00 51.09 211 MET A O 1
ATOM 1655 N N . LYS A 1 212 ? 3.286 -11.523 56.058 1.00 52.22 212 LYS A N 1
ATOM 1656 C CA . LYS A 1 212 ? 4.411 -10.584 56.086 1.00 52.22 212 LYS A CA 1
ATOM 1657 C C . LYS A 1 212 ? 5.675 -11.354 55.702 1.00 52.22 212 LYS A C 1
ATOM 1659 O O . LYS A 1 212 ? 6.033 -12.299 56.401 1.00 52.22 212 LYS A O 1
ATOM 1664 N N . ARG A 1 213 ? 6.377 -10.949 54.641 1.00 55.59 213 ARG A N 1
ATOM 1665 C CA . ARG A 1 213 ? 7.769 -11.369 54.421 1.00 55.59 213 ARG A CA 1
ATOM 1666 C C . ARG A 1 213 ? 8.715 -10.218 54.735 1.00 55.59 213 ARG A C 1
ATOM 1668 O O . ARG A 1 213 ? 8.499 -9.073 54.357 1.00 55.59 213 ARG A O 1
ATOM 1675 N N . LYS A 1 214 ? 9.694 -10.590 55.547 1.00 59.81 214 LYS A N 1
ATOM 1676 C CA . LYS A 1 214 ? 10.621 -9.801 56.346 1.00 59.81 214 LYS A CA 1
ATOM 1677 C C . LYS A 1 214 ? 11.816 -9.379 55.489 1.00 59.81 214 LYS A C 1
ATOM 1679 O O . LYS A 1 214 ? 12.394 -10.212 54.800 1.00 59.81 214 LYS A O 1
ATOM 1684 N N . ILE A 1 215 ? 12.182 -8.104 55.573 1.00 50.84 215 ILE A N 1
ATOM 1685 C CA . ILE A 1 215 ? 13.463 -7.567 55.107 1.00 50.84 215 ILE A CA 1
ATOM 1686 C C . ILE A 1 215 ? 14.520 -7.907 56.167 1.00 50.84 215 ILE A C 1
ATOM 1688 O O . ILE A 1 215 ? 14.328 -7.545 57.325 1.00 50.84 215 ILE A O 1
ATOM 1692 N N . VAL A 1 216 ? 15.622 -8.559 55.779 1.00 55.34 216 VAL A N 1
ATOM 1693 C CA . VAL A 1 216 ? 16.937 -8.495 56.451 1.00 55.34 216 VAL A CA 1
ATOM 1694 C C . VAL A 1 216 ? 18.013 -8.634 55.370 1.00 55.34 216 VAL A C 1
ATOM 1696 O O . VAL A 1 216 ? 17.955 -9.557 54.562 1.00 55.34 216 VAL A O 1
ATOM 1699 N N . GLY A 1 217 ? 18.959 -7.692 55.342 1.00 44.38 217 GLY A N 1
ATOM 1700 C CA . GLY A 1 217 ? 20.086 -7.660 54.410 1.00 44.38 217 GLY A CA 1
ATOM 1701 C C . GLY A 1 217 ? 21.374 -8.299 54.940 1.00 44.38 217 GLY A C 1
ATOM 1702 O O . GLY A 1 217 ? 21.481 -8.660 56.108 1.00 44.38 217 GLY A O 1
ATOM 1703 N N . SER A 1 218 ? 22.358 -8.422 54.050 1.00 48.66 218 SER A N 1
ATOM 1704 C CA . SER A 1 218 ? 23.821 -8.413 54.279 1.00 48.66 218 SER A CA 1
ATOM 1705 C C . SER A 1 218 ? 24.483 -8.604 52.901 1.00 48.66 218 SER A C 1
ATOM 1707 O O . SER A 1 218 ? 24.136 -9.519 52.168 1.00 48.66 218 SER A O 1
ATOM 1709 N N . ASN A 1 219 ? 25.140 -7.581 52.352 1.00 40.16 219 ASN A N 1
ATOM 1710 C CA . ASN A 1 219 ? 26.560 -7.244 52.512 1.00 40.16 219 ASN A CA 1
ATOM 1711 C C . ASN A 1 219 ? 27.512 -8.242 51.820 1.00 40.16 219 ASN A C 1
ATOM 1713 O O . ASN A 1 219 ? 27.673 -9.350 52.313 1.00 40.16 219 ASN A O 1
ATOM 1717 N N . SER A 1 220 ? 28.159 -7.826 50.722 1.00 48.50 220 SER A N 1
ATOM 1718 C CA . SER A 1 220 ? 29.601 -8.023 50.471 1.00 48.50 220 SER A CA 1
ATOM 1719 C C . SER A 1 220 ? 29.988 -7.515 49.071 1.00 48.50 220 SER A C 1
ATOM 1721 O O . SER A 1 220 ? 29.577 -8.071 48.053 1.00 48.50 220 SER A O 1
ATOM 1723 N N . GLN A 1 221 ? 30.798 -6.455 49.023 1.00 54.25 221 GLN A N 1
ATOM 1724 C CA . GLN A 1 221 ? 31.637 -6.138 47.863 1.00 54.25 221 GLN A CA 1
ATOM 1725 C C . GLN A 1 221 ? 32.823 -7.113 47.790 1.00 54.25 221 GLN A C 1
ATOM 1727 O O . GLN A 1 221 ? 33.264 -7.625 48.818 1.00 54.25 221 GLN A O 1
ATOM 1732 N N . PRO A 1 222 ? 33.443 -7.276 46.610 1.00 55.44 222 PRO A N 1
ATOM 1733 C CA . PRO A 1 222 ? 34.797 -6.728 46.548 1.00 55.44 222 PRO A CA 1
ATOM 1734 C C . PRO A 1 222 ? 35.148 -6.028 45.229 1.00 55.44 222 PRO A C 1
ATOM 1736 O O . PRO A 1 222 ? 34.856 -6.490 44.127 1.00 55.44 222 PRO A O 1
ATOM 1739 N N . ALA A 1 223 ? 35.887 -4.934 45.391 1.00 52.31 223 ALA A N 1
ATOM 1740 C CA . ALA A 1 223 ? 36.626 -4.213 44.369 1.00 52.31 223 ALA A CA 1
ATOM 1741 C C . ALA A 1 223 ? 37.635 -5.099 43.613 1.00 52.31 223 ALA A C 1
ATOM 1743 O O . ALA A 1 223 ? 38.365 -5.880 44.227 1.00 52.31 223 ALA A O 1
ATOM 1744 N N . LYS A 1 224 ? 37.785 -4.876 42.298 1.00 60.41 224 LYS A N 1
ATOM 1745 C CA . LYS A 1 224 ? 39.004 -5.218 41.543 1.00 60.41 224 LYS A CA 1
ATOM 1746 C C . LYS A 1 224 ? 39.383 -4.110 40.548 1.00 60.41 224 LYS A C 1
ATOM 1748 O O . LYS A 1 224 ? 38.814 -3.988 39.475 1.00 60.41 224 LYS A O 1
ATOM 1753 N N . LYS A 1 225 ? 40.359 -3.317 41.005 1.00 54.75 225 LYS A N 1
ATOM 1754 C CA . LYS A 1 225 ? 41.518 -2.707 40.326 1.00 54.75 225 LYS A CA 1
ATOM 1755 C C . LYS A 1 225 ? 41.423 -2.313 38.841 1.00 54.75 225 LYS A C 1
ATOM 1757 O O . LYS A 1 225 ? 41.483 -3.147 37.947 1.00 54.75 225 LYS A O 1
ATOM 1762 N N . THR A 1 226 ? 41.544 -1.002 38.641 1.00 54.66 226 THR A N 1
ATOM 1763 C CA . THR A 1 226 ? 42.303 -0.323 37.581 1.00 54.66 226 THR A CA 1
ATOM 1764 C C . THR A 1 226 ? 43.619 -1.029 37.235 1.00 54.66 226 THR A C 1
ATOM 1766 O O . THR A 1 226 ? 44.455 -1.229 38.117 1.00 54.66 226 THR A O 1
ATOM 1769 N N . VAL A 1 227 ? 43.861 -1.270 35.944 1.00 60.38 227 VAL A N 1
ATOM 1770 C CA . VAL A 1 227 ? 45.211 -1.264 35.362 1.00 60.38 227 VAL A CA 1
ATOM 1771 C C . VAL A 1 227 ? 45.173 -0.389 34.115 1.00 60.38 227 VAL A C 1
ATOM 1773 O O . VAL A 1 227 ? 44.493 -0.680 33.136 1.00 60.38 227 VAL A O 1
ATOM 1776 N N . ARG A 1 228 ? 45.892 0.726 34.209 1.00 46.91 228 ARG A N 1
ATOM 1777 C CA . ARG A 1 228 ? 46.225 1.654 33.134 1.00 46.91 228 ARG A CA 1
ATOM 1778 C C . ARG A 1 228 ? 47.504 1.108 32.498 1.00 46.91 228 ARG A C 1
ATOM 1780 O O . ARG A 1 228 ? 48.505 1.002 33.199 1.00 46.91 228 ARG A O 1
ATOM 1787 N N . ALA A 1 229 ? 47.473 0.746 31.221 1.00 63.22 229 ALA A N 1
ATOM 1788 C CA . ALA A 1 229 ? 48.673 0.420 30.459 1.00 63.22 229 ALA A CA 1
ATOM 1789 C C . ALA A 1 229 ? 48.911 1.537 29.436 1.00 63.22 229 ALA A C 1
ATOM 1791 O O . ALA A 1 229 ? 48.200 1.636 28.442 1.00 63.22 229 ALA A O 1
ATOM 1792 N N . ASN A 1 230 ? 49.882 2.400 29.735 1.00 53.28 230 ASN A N 1
ATOM 1793 C CA . ASN A 1 230 ? 50.663 3.102 28.721 1.00 53.28 230 ASN A CA 1
ATOM 1794 C C . ASN A 1 230 ? 51.787 2.149 28.316 1.00 53.28 230 ASN A C 1
ATOM 1796 O O . ASN A 1 230 ? 52.443 1.619 29.212 1.00 53.28 230 ASN A O 1
ATOM 1800 N N . LEU A 1 231 ? 52.050 1.985 27.023 1.00 58.31 231 LEU A N 1
ATOM 1801 C CA . LEU A 1 231 ? 53.359 1.548 26.548 1.00 58.31 231 LEU A CA 1
ATOM 1802 C C . LEU A 1 231 ? 53.662 2.225 25.203 1.00 58.31 231 LEU A C 1
ATOM 1804 O O . LEU A 1 231 ? 52.822 2.177 24.308 1.00 58.31 231 LEU A O 1
ATOM 1808 N N . GLN A 1 232 ? 54.843 2.855 25.200 1.00 58.59 232 GLN A N 1
ATOM 1809 C CA . GLN A 1 232 ? 55.643 3.521 24.158 1.00 58.59 232 GLN A CA 1
ATOM 1810 C C . GLN A 1 232 ? 54.963 4.118 22.921 1.00 58.59 232 GLN A C 1
ATOM 1812 O O . GLN A 1 232 ? 54.551 3.355 22.023 1.00 58.59 232 GLN A O 1
#

Foldseek 3Di:
DDPPPPDDDDDDDPVLLVVLVCLCLVPPVCLCVDPDDDPVSVVSNLVVLQVSQVVSQVVDPRDGDHSVVSNVSNVCLLVVLVVQVVVQVVQVPDDDPDDRDRPHDPSSVVSCVSCVVVPDDDDDPPPPPPPPPPPPPDDPPPDDDDDDDDDDDDDDDDDDDDDDDDDDDDDDDPDPPPPDDDPDPDDDDDDDDDDDDDDDDDDDDDDDDDDDDDDDDDDDDDDDDDDDDDDD